Protein 5JLB (pdb70)

GO terms:
  GO:0010508 positive regulation of autophagy (P, IDA)
  GO:0005737 cytoplasm (C, IC)
  GO:0016279 protein-lysine N-methyltransferase activity (F, IDA)
  GO:0034340 response to type I interferon (P, IDA)
  GO:0010569 regulation of double-strand break repair via homologous recombination (P, IDA)
  GO:0043014 alpha-tubulin binding (F, IDA)
  GO:1905634 regulation of protein localization to chromatin (P, IDA)
  GO:0018023 peptidyl-lysine trimethylation (P, IDA)
  GO:0032465 regulation of cytokinesis (P, IDA)
  GO:1902850 microtubule cytoskeleton organization involved in mitosis (P, IDA)
  GO:0032727 positive regulation of interferon-alpha production (P, IDA)
  GO:0051607 defense response to virus (P, IDA)
  GO:0046975 histone H3K36 methyltransferase activity (F, IDA)
  GO:0016279 protein-lysine N-methyltransferase activity (F, EXP)
  GO:0140955 histone H3K36 trimethyltransferase activity (F, EXP)
  GO:0034728 nucleosome organization (P, IMP)
  GO:0010793 regulation of mRNA export from nucleus (P, IMP)
  GO:0006298 mismatch repair (P, IMP)
  GO:0006368 transcription elongation by RNA polymerase II (P, IMP)
  GO:0005515 protein binding (F, IPI)

Solvent-accessible surface area: 14091 Å² total; per-residue (Å²): 96,56,8,71,46,111,32,3,178,67,61,150,126,2,91,90,20,28,158,106,40,119,8,5,106,84,7,58,63,26,108,102,21,57,24,70,60,137,60,209,181,126,118,10,139,28,115,77,46,56,187,100,66,120,87,131,49,89,116,5,4,19,145,115,1,92,11,46,114,131,51,38,3,2,37,86,194,8,40,12,26,120,111,4,35,0,32,37,1,49,110,57,85,58,9,56,2,38,0,25,82,20,167,126,49,21,40,0,0,73,0,33,121,89,8,86,64,96,33,5,0,2,1,6,0,0,8,0,0,39,47,167,35,3,120,61,31,5,137,56,6,26,146,87,168,38,129,87,24,28,0,0,13,2,84,102,57,5,0,0,0,0,23,67,63,0,9,4,0,28,13,5,16,12,6,16,99,5,19,1,14,4,9,85,7,36,2,92,56,50,40,31,0,0,0,1,1,34,97,106,1,75,62,49,35,44,0,14,4,13,25,64,26,43,21,2,0,125,117,33,79,121,15,78,28,73,20,105,124,45,102,30,96,34,21,22,162,100,119,41,51,53,133,45,1,1,30,169,88,17,56,41,2,0,0,5,82,15,62,112,100,256

B-factor: mean 29.45, std 14.52, range [12.34, 89.92]

Nearest PDB structures (foldseek):
  5jlb-assembly1_A  TM=1.004E+00  e=4.282E-56  Homo sapiens
  5jjy-assembly1_A  TM=1.004E+00  e=1.729E-53  Homo sapiens
  6j9j-assembly1_A  TM=1.003E+00  e=3.132E-53  Homo sapiens
  5v22-assembly1_A  TM=1.003E+00  e=7.861E-51  Homo sapiens
  7lzf-assembly1_A  TM=9.754E-01  e=2.393E-47  Homo sapiens

Sequence (262 aa):
PSCVMDDFRDPQRWKECAKQGKMPCYFDLIEENVYLTERKKMQCECTPLSKDERAQGEIACGEDCLNRLLMIECSSRCPNGDYCSNRRFQRKQHADVEVILTEKKGWGLRAAKDLPSNTFVLEYCGEVLDHKEFKARVKEYARNKNIHYYFMALKNDEIIDATQKGNCSRFMNHSCEPNCETQKWTVNGQLRVGFFTTKLVPSGSELTFDYQFQRYGKEAQKCFCGSANCRGYLGGENRVSIRAAGGKAPSTGGVIKPHRYR

Radius of gyration: 19.1 Å; Cα contacts (8 Å, |Δi|>4): 578; chains: 2; bounding box: 43×39×52 Å

Structure (mmCIF, N/CA/C/O backbone):
data_5JLB
#
_entry.id   5JLB
#
_cell.length_a   60.593
_cell.length_b   76.844
_cell.length_c   77.264
_cell.angle_alpha   90.000
_cell.angle_beta   90.000
_cell.angle_gamma   90.000
#
_symmetry.space_group_name_H-M   'P 21 21 21'
#
loop_
_entity.id
_entity.type
_entity.pdbx_description
1 polymer 'Histone-lysine N-methyltransferase SETD2'
2 polymer 'Histone H3.3'
3 non-polymer S-ADENOSYL-L-HOMOCYSTEINE
4 non-polymer 'THIOCYANATE ION'
5 non-polymer GLYCEROL
6 non-polymer 'ZINC ION'
7 water water
#
loop_
_atom_site.group_PDB
_atom_site.id
_atom_site.type_symbol
_atom_site.label_atom_id
_atom_site.label_alt_id
_atom_site.label_comp_id
_atom_site.label_asym_id
_atom_site.label_entity_id
_atom_site.label_seq_id
_atom_site.pdbx_PDB_ins_code
_atom_site.Cartn_x
_atom_site.Cartn_y
_atom_site.Cartn_z
_atom_site.occupancy
_atom_site.B_iso_or_equiv
_atom_site.auth_seq_id
_atom_site.auth_comp_id
_atom_site.auth_asym_id
_atom_site.auth_atom_id
_atom_site.pdbx_PDB_model_num
ATOM 1 N N . PRO A 1 15 ? -9.284 -13.206 -6.593 1.00 41.60 1447 PRO A N 1
ATOM 2 C CA . PRO A 1 15 ? -8.782 -12.970 -5.238 1.00 34.08 1447 PRO A CA 1
ATOM 3 C C . PRO A 1 15 ? -9.750 -12.107 -4.442 1.00 33.11 1447 PRO A C 1
ATOM 4 O O . PRO A 1 15 ? -10.352 -11.176 -4.985 1.00 29.75 1447 PRO A O 1
ATOM 8 N N . SER A 1 16 ? -9.895 -12.427 -3.160 1.00 30.26 1448 SER A N 1
ATOM 9 C CA . SER A 1 16 ? -10.747 -11.655 -2.270 1.00 27.82 1448 SER A CA 1
ATOM 10 C C . SER A 1 16 ? -10.128 -11.647 -0.883 1.00 30.41 1448 SER A C 1
ATOM 11 O O . SER A 1 16 ? -9.302 -12.499 -0.543 1.00 34.81 1448 SER A O 1
ATOM 14 N N . CYS A 1 17 ? -10.541 -10.666 -0.085 1.00 25.46 1449 CYS A N 1
ATOM 15 C CA . CYS A 1 17 ? -10.058 -10.549 1.279 1.00 27.37 1449 CYS A CA 1
ATOM 16 C C . CYS A 1 17 ? -11.163 -9.967 2.146 1.00 25.51 1449 CYS A C 1
ATOM 17 O O . CYS A 1 17 ? -12.133 -9.394 1.650 1.00 25.90 1449 CYS A O 1
ATOM 20 N N . VAL A 1 18 ? -11.020 -10.155 3.455 1.00 25.83 1450 VAL A N 1
ATOM 21 C CA . VAL A 1 18 ? -11.989 -9.671 4.427 1.00 27.60 1450 VAL A CA 1
ATOM 22 C C . VAL A 1 18 ? -11.451 -8.396 5.062 1.00 29.99 1450 VAL A C 1
ATOM 23 O O . VAL A 1 18 ? -10.259 -8.083 4.987 1.00 26.82 1450 VAL A O 1
ATOM 27 N N . MET A 1 19 ? -12.345 -7.635 5.698 1.00 30.50 1451 MET A N 1
ATOM 28 C CA . MET A 1 19 ? -11.930 -6.325 6.188 1.00 31.55 1451 MET A CA 1
ATOM 29 C C . MET A 1 19 ? -10.915 -6.436 7.319 1.00 24.72 1451 MET A C 1
ATOM 30 O O . MET A 1 19 ? -10.069 -5.547 7.474 1.00 30.56 1451 MET A O 1
ATOM 35 N N . ASP A 1 20 ? -10.958 -7.524 8.090 1.00 26.99 1452 ASP A N 1
ATOM 36 C CA . ASP A 1 20 ? -9.950 -7.731 9.123 1.00 31.65 1452 ASP A CA 1
ATOM 37 C C . ASP A 1 20 ? -8.552 -7.911 8.540 1.00 28.89 1452 ASP A C 1
ATOM 38 O O . ASP A 1 20 ? -7.567 -7.726 9.263 1.00 30.26 1452 ASP A O 1
ATOM 43 N N . ASP A 1 21 ? -8.435 -8.251 7.247 1.00 29.08 1453 ASP A N 1
ATOM 44 C CA . ASP A 1 21 ? -7.107 -8.422 6.665 1.00 26.21 1453 ASP A CA 1
ATOM 45 C C . ASP A 1 21 ? -6.352 -7.101 6.567 1.00 25.30 1453 ASP A C 1
ATOM 46 O O . ASP A 1 21 ? -5.123 -7.108 6.436 1.00 32.38 1453 ASP A O 1
ATOM 51 N N . PHE A 1 22 ? -7.058 -5.978 6.618 1.00 25.63 1454 PHE A N 1
ATOM 52 C CA . PHE A 1 22 ? -6.446 -4.663 6.503 1.00 24.59 1454 PHE A CA 1
ATOM 53 C C . PHE A 1 22 ? -5.928 -4.125 7.832 1.00 24.88 1454 PHE A C 1
ATOM 54 O O . PHE A 1 22 ? -5.389 -3.015 7.868 1.00 28.81 1454 PHE A O 1
ATOM 62 N N . ARG A 1 23 ? -6.046 -4.889 8.916 1.00 25.85 1455 ARG A N 1
ATOM 63 C CA . ARG A 1 23 ? -5.640 -4.368 10.215 1.00 26.96 1455 ARG A CA 1
ATOM 64 C C . ARG A 1 23 ? -4.167 -4.598 10.517 1.00 33.46 1455 ARG A C 1
ATOM 65 O O . ARG A 1 23 ? -3.633 -3.961 11.433 1.00 36.46 1455 ARG A O 1
ATOM 73 N N . ASP A 1 24 ? -3.507 -5.495 9.782 1.00 32.10 1456 ASP A N 1
ATOM 74 C CA . ASP A 1 24 ? -2.102 -5.830 9.989 1.00 35.59 1456 ASP A CA 1
ATOM 75 C C . ASP A 1 24 ? -1.316 -5.272 8.811 1.00 38.68 1456 ASP A C 1
ATOM 76 O O . ASP A 1 24 ? -1.274 -5.902 7.744 1.00 35.95 1456 ASP A O 1
ATOM 81 N N . PRO A 1 25 ? -0.667 -4.111 8.953 1.00 35.49 1457 PRO A N 1
ATOM 82 C CA . PRO A 1 25 ? 0.031 -3.513 7.800 1.00 39.21 1457 PRO A CA 1
ATOM 83 C C . PRO A 1 25 ? 1.143 -4.372 7.215 1.00 36.31 1457 PRO A C 1
ATOM 84 O O . PRO A 1 25 ? 1.327 -4.376 5.991 1.00 36.35 1457 PRO A O 1
ATOM 88 N N . GLN A 1 26 ? 1.900 -5.094 8.044 1.00 39.75 1458 GLN A N 1
ATOM 89 C CA . GLN A 1 26 ? 3.002 -5.891 7.510 1.00 39.57 1458 GLN A CA 1
ATOM 90 C C . GLN A 1 26 ? 2.489 -7.062 6.680 1.00 41.60 1458 GLN A C 1
ATOM 91 O O . GLN A 1 26 ? 2.993 -7.324 5.581 1.00 37.84 1458 GLN A O 1
ATOM 97 N N . ARG A 1 27 ? 1.487 -7.784 7.192 1.00 37.89 1459 ARG A N 1
ATOM 98 C CA . ARG A 1 27 ? 0.927 -8.902 6.438 1.00 34.10 1459 ARG A CA 1
ATOM 99 C C . ARG A 1 27 ? 0.235 -8.417 5.171 1.00 33.10 1459 ARG A C 1
ATOM 100 O O . ARG A 1 27 ? 0.342 -9.050 4.116 1.00 33.29 1459 ARG A O 1
ATOM 108 N N . TRP A 1 28 ? -0.488 -7.298 5.266 1.00 28.65 1460 TRP A N 1
ATOM 109 C CA . TRP A 1 28 ? -1.157 -6.720 4.104 1.00 26.51 1460 TRP A CA 1
ATOM 110 C C . TRP A 1 28 ? -0.149 -6.350 3.027 1.00 27.98 1460 TRP A C 1
ATOM 111 O O . TRP A 1 28 ? -0.337 -6.674 1.849 1.00 29.08 1460 TRP A O 1
ATOM 122 N N . LYS A 1 29 ? 0.933 -5.671 3.412 1.00 29.77 1461 LYS A N 1
ATOM 123 C CA . LYS A 1 29 ? 1.939 -5.274 2.432 1.00 33.77 1461 LYS A CA 1
ATOM 124 C C . LYS A 1 29 ? 2.535 -6.489 1.728 1.00 37.30 1461 LYS A C 1
ATOM 125 O O . LYS A 1 29 ? 2.816 -6.443 0.524 1.00 35.86 1461 LYS A O 1
ATOM 131 N N . GLU A 1 30 ? 2.705 -7.596 2.453 1.00 40.76 1462 GLU A N 1
ATOM 132 C CA . GLU A 1 30 ? 3.207 -8.814 1.824 1.00 41.94 1462 GLU A CA 1
ATOM 133 C C . GLU A 1 30 ? 2.163 -9.444 0.907 1.00 39.06 1462 GLU A C 1
ATOM 134 O O . GLU A 1 30 ? 2.498 -9.913 -0.188 1.00 38.59 1462 GLU A O 1
ATOM 140 N N . CYS A 1 31 ? 0.896 -9.464 1.331 1.00 32.97 1463 CYS A N 1
ATOM 141 C CA . CYS A 1 31 ? -0.164 -9.960 0.456 1.00 28.98 1463 CYS A CA 1
ATOM 142 C C . CYS A 1 31 ? -0.278 -9.111 -0.802 1.00 28.34 1463 CYS A C 1
ATOM 143 O O . CYS A 1 31 ? -0.489 -9.640 -1.903 1.00 31.18 1463 CYS A O 1
ATOM 146 N N . ALA A 1 32 ? -0.129 -7.792 -0.659 1.00 28.20 1464 ALA A N 1
ATOM 147 C CA . ALA A 1 32 ? -0.202 -6.903 -1.813 1.00 31.89 1464 ALA A CA 1
ATOM 148 C C . ALA A 1 32 ? 0.891 -7.220 -2.826 1.00 33.12 1464 ALA A C 1
ATOM 149 O O . ALA A 1 32 ? 0.651 -7.174 -4.038 1.00 32.55 1464 ALA A O 1
ATOM 151 N N . LYS A 1 33 ? 2.096 -7.549 -2.351 1.00 35.79 1465 LYS A N 1
ATOM 152 C CA . LYS A 1 33 ? 3.181 -7.866 -3.276 1.00 44.38 1465 LYS A CA 1
ATOM 153 C C . LYS A 1 33 ? 2.879 -9.116 -4.090 1.00 44.00 1465 LYS A C 1
ATOM 154 O O . LYS A 1 33 ? 3.378 -9.261 -5.211 1.00 43.67 1465 LYS A O 1
ATOM 160 N N . GLN A 1 34 ? 2.068 -10.023 -3.550 1.00 38.35 1466 GLN A N 1
ATOM 161 C CA . GLN A 1 34 ? 1.662 -11.224 -4.266 1.00 41.76 1466 GLN A CA 1
ATOM 162 C C . GLN A 1 34 ? 0.357 -11.047 -5.033 1.00 38.60 1466 GLN A C 1
ATOM 163 O O . GLN A 1 34 ? -0.118 -12.007 -5.646 1.00 41.50 1466 GLN A O 1
ATOM 169 N N . GLY A 1 35 ? -0.234 -9.853 -5.010 1.00 33.94 1467 GLY A N 1
ATOM 170 C CA . GLY A 1 35 ? -1.463 -9.610 -5.739 1.00 30.00 1467 GLY A CA 1
ATOM 171 C C . GLY A 1 35 ? -2.709 -10.161 -5.090 1.00 32.06 1467 GLY A C 1
ATOM 172 O O . GLY A 1 35 ? -3.748 -10.250 -5.749 1.00 32.57 1467 GLY A O 1
ATOM 173 N N . LYS A 1 36 ? -2.641 -10.527 -3.810 1.00 29.01 1468 LYS A N 1
ATOM 174 C CA . LYS A 1 36 ? -3.778 -11.086 -3.093 1.00 29.79 1468 LYS A CA 1
ATOM 175 C C . LYS A 1 36 ? -4.557 -10.041 -2.312 1.00 26.29 1468 LYS A C 1
ATOM 176 O O . LYS A 1 36 ? -5.630 -10.354 -1.782 1.00 27.56 1468 LYS A O 1
ATOM 182 N N . MET A 1 37 ? -4.050 -8.819 -2.236 1.00 24.95 1469 MET A N 1
ATOM 183 C CA . MET A 1 37 ? -4.738 -7.702 -1.611 1.00 23.43 1469 MET A CA 1
ATOM 184 C C . MET A 1 37 ? -4.429 -6.452 -2.420 1.00 24.47 1469 MET A C 1
ATOM 185 O O . MET A 1 37 ? -3.429 -6.406 -3.142 1.00 25.23 1469 MET A O 1
ATOM 190 N N . PRO A 1 38 ? -5.263 -5.426 -2.315 1.00 21.88 1470 PRO A N 1
ATOM 191 C CA . PRO A 1 38 ? -4.965 -4.167 -3.009 1.00 20.17 1470 PRO A CA 1
ATOM 192 C C . PRO A 1 38 ? -3.774 -3.467 -2.369 1.00 21.18 1470 PRO A C 1
ATOM 193 O O . PRO A 1 38 ? -3.310 -3.814 -1.282 1.00 23.59 1470 PRO A O 1
ATOM 197 N N . CYS A 1 39 ? -3.261 -2.470 -3.084 1.00 24.43 1471 CYS A N 1
ATOM 198 C CA . CYS A 1 39 ? -2.118 -1.710 -2.598 1.00 25.40 1471 CYS A CA 1
ATOM 199 C C . CYS A 1 39 ? -2.408 -1.074 -1.241 1.00 25.58 1471 CYS A C 1
ATOM 200 O O . CYS A 1 39 ? -3.546 -0.721 -0.919 1.00 24.49 1471 CYS A O 1
ATOM 203 N N . TYR A 1 40 ? -1.352 -0.919 -0.452 1.00 27.24 1472 TYR A N 1
ATOM 204 C CA . TYR A 1 40 ? -1.478 -0.396 0.901 1.00 24.06 1472 TYR A CA 1
ATOM 205 C C . TYR A 1 40 ? -1.933 1.059 0.886 1.00 25.16 1472 TYR A C 1
ATOM 206 O O . TYR A 1 40 ? -1.569 1.837 0.000 1.00 27.17 1472 TYR A O 1
ATOM 215 N N . PHE A 1 41 ? -2.760 1.409 1.871 1.00 24.89 1473 PHE A N 1
ATOM 216 C CA . PHE A 1 41 ? -3.108 2.783 2.202 1.00 22.26 1473 PHE A CA 1
ATOM 217 C C . PHE A 1 41 ? -3.214 2.853 3.720 1.00 22.75 1473 PHE A C 1
ATOM 218 O O . PHE A 1 41 ? -3.214 1.825 4.401 1.00 23.94 1473 PHE A O 1
ATOM 226 N N . ASP A 1 42 ? -3.330 4.069 4.253 1.00 21.34 1474 ASP A N 1
ATOM 227 C CA . ASP A 1 42 ? -3.428 4.275 5.697 1.00 23.02 1474 ASP A CA 1
ATOM 228 C C . ASP A 1 42 ? -4.877 4.085 6.133 1.00 23.62 1474 ASP A C 1
ATOM 229 O O . ASP A 1 42 ? -5.746 4.895 5.791 1.00 23.40 1474 ASP A O 1
ATOM 234 N N . LEU A 1 43 ? -5.140 3.032 6.906 1.00 21.10 1475 LEU A N 1
ATOM 235 C CA . LEU A 1 43 ? -6.488 2.750 7.389 1.00 23.02 1475 LEU A CA 1
ATOM 236 C C . LEU A 1 43 ? -6.820 3.675 8.556 1.00 21.91 1475 LEU A C 1
ATOM 237 O O . LEU A 1 43 ? -6.093 3.700 9.555 1.00 23.97 1475 LEU A O 1
ATOM 242 N N . ILE A 1 44 ? -7.918 4.424 8.443 1.00 22.58 1476 ILE A N 1
ATOM 243 C CA . ILE A 1 44 ? -8.345 5.359 9.478 1.00 20.74 1476 ILE A CA 1
ATOM 244 C C . ILE A 1 44 ? -9.753 5.025 9.960 1.00 20.99 1476 ILE A C 1
ATOM 245 O O . ILE A 1 44 ? -10.558 4.434 9.231 1.00 27.02 1476 ILE A O 1
ATOM 250 N N . GLU A 1 45 ? -10.034 5.401 11.215 1.00 27.20 1477 GLU A N 1
ATOM 251 C CA . GLU A 1 45 ? -11.317 5.140 11.864 1.00 27.92 1477 GLU A CA 1
ATOM 252 C C . GLU A 1 45 ? -12.309 6.287 11.711 1.00 32.16 1477 GLU A C 1
ATOM 253 O O . GLU A 1 45 ? -13.507 6.089 11.950 1.00 29.97 1477 GLU A O 1
ATOM 259 N N . GLU A 1 46 ? -11.843 7.475 11.332 1.00 27.73 1478 GLU A N 1
ATOM 260 C CA . GLU A 1 46 ? -12.709 8.630 11.137 1.00 26.03 1478 GLU A CA 1
ATOM 261 C C . GLU A 1 46 ? -11.954 9.646 10.294 1.00 24.49 1478 GLU A C 1
ATOM 262 O O . GLU A 1 46 ? -10.733 9.563 10.143 1.00 23.94 1478 GLU A O 1
ATOM 268 N N . ASN A 1 47 ? -12.699 10.611 9.751 1.00 19.13 1479 ASN A N 1
ATOM 269 C CA . ASN A 1 47 ? -12.103 11.627 8.887 1.00 19.19 1479 ASN A CA 1
ATOM 270 C C . ASN A 1 47 ? -11.000 12.404 9.595 1.00 19.73 1479 ASN A C 1
ATOM 271 O O . ASN A 1 47 ? -11.091 12.701 10.791 1.00 23.37 1479 ASN A O 1
ATOM 276 N N . VAL A 1 48 ? -9.955 12.738 8.838 1.00 19.80 1480 VAL A N 1
ATOM 277 C CA . VAL A 1 48 ? -8.836 13.548 9.319 1.00 20.76 1480 VAL A CA 1
ATOM 278 C C . VAL A 1 48 ? -8.864 14.863 8.546 1.00 22.51 1480 VAL A C 1
ATOM 279 O O . VAL A 1 48 ? -8.743 14.866 7.316 1.00 22.72 1480 VAL A O 1
ATOM 283 N N . TYR A 1 49 ? -9.043 15.972 9.252 1.00 23.38 1481 TYR A N 1
ATOM 284 C CA . TYR A 1 49 ? -9.087 17.294 8.634 1.00 22.44 1481 TYR A CA 1
ATOM 285 C C . TYR A 1 49 ? -7.676 17.844 8.477 1.00 26.18 1481 TYR A C 1
ATOM 286 O O . TYR A 1 49 ? -6.955 18.011 9.467 1.00 30.48 1481 TYR A O 1
ATOM 295 N N . LEU A 1 50 ? -7.289 18.146 7.235 1.00 25.90 1482 LEU A N 1
ATOM 296 C CA . LEU A 1 50 ? -6.014 18.824 7.018 1.00 26.70 1482 LEU A CA 1
ATOM 297 C C . LEU A 1 50 ? -6.007 20.201 7.655 1.00 29.64 1482 LEU A C 1
ATOM 298 O O . LEU A 1 50 ? -4.976 20.641 8.180 1.00 35.78 1482 LEU A O 1
ATOM 303 N N . THR A 1 51 ? -7.143 20.894 7.633 1.00 30.88 1483 THR A N 1
ATOM 304 C CA . THR A 1 51 ? -7.302 22.148 8.363 1.00 29.52 1483 THR A CA 1
ATOM 305 C C . THR A 1 51 ? -8.570 22.048 9.196 1.00 29.00 1483 THR A C 1
ATOM 306 O O . THR A 1 51 ? -9.656 21.826 8.650 1.00 29.66 1483 THR A O 1
ATOM 310 N N . GLU A 1 52 ? -8.439 22.200 10.513 1.00 34.19 1484 GLU A N 1
ATOM 311 C CA . GLU A 1 52 ? -9.614 22.164 11.372 1.00 40.45 1484 GLU A CA 1
ATOM 312 C C . GLU A 1 52 ? -10.501 23.373 11.097 1.00 40.21 1484 GLU A C 1
ATOM 313 O O . GLU A 1 52 ? -10.021 24.473 10.810 1.00 36.60 1484 GLU A O 1
ATOM 319 N N . ARG A 1 53 ? -11.811 23.156 11.179 1.00 36.96 1485 ARG A N 1
ATOM 320 C CA . ARG A 1 53 ? -12.784 24.205 10.923 1.00 46.64 1485 ARG A CA 1
ATOM 321 C C . ARG A 1 53 ? -13.599 24.479 12.180 1.00 54.61 1485 ARG A C 1
ATOM 322 O O . ARG A 1 53 ? -13.703 23.638 13.077 1.00 55.81 1485 ARG A O 1
ATOM 330 N N . LYS A 1 54 ? -14.179 25.675 12.231 1.00 72.64 1486 LYS A N 1
ATOM 331 C CA . LYS A 1 54 ? -15.132 25.997 13.283 1.00 74.38 1486 LYS A CA 1
ATOM 332 C C . LYS A 1 54 ? -16.342 25.078 13.171 1.00 76.15 1486 LYS A C 1
ATOM 333 O O . LYS A 1 54 ? -16.803 24.762 12.070 1.00 76.55 1486 LYS A O 1
ATOM 339 N N . LYS A 1 55 ? -16.854 24.639 14.314 1.00 76.74 1487 LYS A N 1
ATOM 340 C CA . LYS A 1 55 ? -18.046 23.798 14.326 1.00 76.80 1487 LYS A CA 1
ATOM 341 C C . LYS A 1 55 ? -19.309 24.639 14.510 1.00 80.24 1487 LYS A C 1
ATOM 342 O O . LYS A 1 55 ? -20.258 24.523 13.732 1.00 81.08 1487 LYS A O 1
ATOM 348 N N . MET A 1 65 ? -28.348 17.507 21.951 1.00 53.91 1497 MET A N 1
ATOM 349 C CA . MET A 1 65 ? -29.173 17.010 20.867 1.00 57.71 1497 MET A CA 1
ATOM 350 C C . MET A 1 65 ? -29.747 15.616 21.135 1.00 51.20 1497 MET A C 1
ATOM 351 O O . MET A 1 65 ? -29.641 14.718 20.277 1.00 51.44 1497 MET A O 1
ATOM 356 N N . GLN A 1 66 ? -30.366 15.445 22.305 1.00 47.87 1498 GLN A N 1
ATOM 357 C CA . GLN A 1 66 ? -31.003 14.184 22.641 1.00 41.01 1498 GLN A CA 1
ATOM 358 C C . GLN A 1 66 ? -32.272 13.995 21.823 1.00 40.17 1498 GLN A C 1
ATOM 359 O O . GLN A 1 66 ? -33.028 14.940 21.578 1.00 38.86 1498 GLN A O 1
ATOM 365 N N . CYS A 1 67 ? -32.513 12.758 21.410 1.00 27.99 1499 CYS A N 1
ATOM 366 C CA . CYS A 1 67 ? -33.787 12.439 20.804 1.00 27.47 1499 CYS A CA 1
ATOM 367 C C . CYS A 1 67 ? -34.849 12.400 21.897 1.00 32.54 1499 CYS A C 1
ATOM 368 O O . CYS A 1 67 ? -34.589 12.684 23.074 1.00 31.53 1499 CYS A O 1
ATOM 371 N N . GLU A 1 68 ? -36.064 12.034 21.508 1.00 29.77 1500 GLU A N 1
ATOM 372 C CA . GLU A 1 68 ? -37.169 11.980 22.454 1.00 35.97 1500 GLU A CA 1
ATOM 373 C C . GLU A 1 68 ? -37.718 10.569 22.626 1.00 35.24 1500 GLU A C 1
ATOM 374 O O . GLU A 1 68 ? -38.859 10.403 23.065 1.00 37.00 1500 GLU A O 1
ATOM 380 N N . CYS A 1 69 ? -36.922 9.550 22.311 1.00 31.08 1501 CYS A N 1
ATOM 381 C CA . CYS A 1 69 ? -37.387 8.177 22.434 1.00 30.14 1501 CYS A CA 1
ATOM 382 C C . CYS A 1 69 ? -37.533 7.795 23.900 1.00 33.50 1501 CYS A C 1
ATOM 383 O O . CYS A 1 69 ? -36.696 8.140 24.738 1.00 32.80 1501 CYS A O 1
ATOM 386 N N . THR A 1 70 ? -38.602 7.082 24.205 1.00 33.39 1502 THR A N 1
ATOM 387 C CA . THR A 1 70 ? -38.789 6.580 25.558 1.00 36.04 1502 THR A CA 1
ATOM 388 C C . THR A 1 70 ? -37.852 5.400 25.793 1.00 38.66 1502 THR A C 1
ATOM 389 O O . THR A 1 70 ? -37.799 4.486 24.963 1.00 38.23 1502 THR A O 1
ATOM 393 N N . PRO A 1 71 ? -37.088 5.395 26.885 1.00 33.09 1503 PRO A N 1
ATOM 394 C CA . PRO A 1 71 ? -36.152 4.290 27.129 1.00 31.72 1503 PRO A CA 1
ATOM 395 C C . PRO A 1 71 ? -36.874 2.953 27.193 1.00 38.29 1503 PRO A C 1
ATOM 396 O O . PRO A 1 71 ? -37.917 2.820 27.841 1.00 35.98 1503 PRO A O 1
ATOM 400 N N . LEU A 1 72 ? -36.308 1.957 26.512 1.00 36.16 1504 LEU A N 1
ATOM 401 C CA . LEU A 1 72 ? -36.826 0.600 26.611 1.00 36.83 1504 LEU A CA 1
ATOM 402 C C . LEU A 1 72 ? -36.598 0.067 28.016 1.00 40.78 1504 LEU A C 1
ATOM 403 O O . LEU A 1 72 ? -35.554 0.309 28.628 1.00 36.84 1504 LEU A O 1
ATOM 408 N N . SER A 1 73 ? -37.581 -0.667 28.527 1.00 40.72 1505 SER A N 1
ATOM 409 C CA . SER A 1 73 ? -37.376 -1.402 29.761 1.00 45.32 1505 SER A CA 1
ATOM 410 C C . SER A 1 73 ? -36.475 -2.606 29.499 1.00 43.62 1505 SER A C 1
ATOM 411 O O . SER A 1 73 ? -36.176 -2.961 28.355 1.00 38.66 1505 SER A O 1
ATOM 414 N N . LYS A 1 74 ? -36.033 -3.243 30.584 1.00 39.51 1506 LYS A N 1
ATOM 415 C CA . LYS A 1 74 ? -35.228 -4.449 30.430 1.00 43.60 1506 LYS A CA 1
ATOM 416 C C . LYS A 1 74 ? -36.020 -5.569 29.769 1.00 45.11 1506 LYS A C 1
ATOM 417 O O . LYS A 1 74 ? -35.450 -6.371 29.019 1.00 42.34 1506 LYS A O 1
ATOM 423 N N . ASP A 1 75 ? -37.332 -5.634 30.015 1.00 43.66 1507 ASP A N 1
ATOM 424 C CA . ASP A 1 75 ? -38.141 -6.655 29.359 1.00 45.84 1507 ASP A CA 1
ATOM 425 C C . ASP A 1 75 ? -38.280 -6.382 27.867 1.00 40.98 1507 ASP A C 1
ATOM 426 O O . ASP A 1 75 ? -38.218 -7.311 27.053 1.00 39.03 1507 ASP A O 1
ATOM 431 N N . GLU A 1 76 ? -38.463 -5.116 27.485 1.00 39.42 1508 GLU A N 1
ATOM 432 C CA . GLU A 1 76 ? -38.521 -4.786 26.065 1.00 37.89 1508 GLU A CA 1
ATOM 433 C C . GLU A 1 76 ? -37.198 -5.095 25.377 1.00 39.19 1508 GLU A C 1
ATOM 434 O O . GLU A 1 76 ? -37.180 -5.596 24.247 1.00 36.92 1508 GLU A O 1
ATOM 440 N N . ARG A 1 77 ? -36.079 -4.803 26.045 1.00 37.28 1509 ARG A N 1
ATOM 441 C CA . ARG A 1 77 ? -34.775 -5.173 25.502 1.00 37.89 1509 ARG A CA 1
ATOM 442 C C . ARG A 1 77 ? -34.662 -6.685 25.349 1.00 36.85 1509 ARG A C 1
ATOM 443 O O . ARG A 1 77 ? -34.186 -7.183 24.321 1.00 39.96 1509 ARG A O 1
ATOM 451 N N . ALA A 1 78 ? -35.104 -7.435 26.363 1.00 33.40 1510 ALA A N 1
ATOM 452 C CA . ALA A 1 78 ? -35.040 -8.889 26.278 1.00 35.38 1510 ALA A CA 1
ATOM 453 C C . ALA A 1 78 ? -35.947 -9.433 25.181 1.00 42.16 1510 ALA A C 1
ATOM 454 O O . ALA A 1 78 ? -35.589 -10.410 24.513 1.00 39.94 1510 ALA A O 1
ATOM 456 N N . GLN A 1 79 ? -37.110 -8.811 24.970 1.00 40.88 1511 GLN A N 1
ATOM 457 C CA . GLN A 1 79 ? -38.051 -9.263 23.952 1.00 49.08 1511 GLN A CA 1
ATOM 458 C C . GLN A 1 79 ? -37.628 -8.901 22.536 1.00 53.22 1511 GLN A C 1
ATOM 459 O O . GLN A 1 79 ? -38.286 -9.336 21.583 1.00 56.97 1511 GLN A O 1
ATOM 465 N N . GLY A 1 80 ? -36.568 -8.119 22.369 1.00 45.52 1512 GLY A N 1
ATOM 466 C CA . GLY A 1 80 ? -36.065 -7.796 21.055 1.00 38.68 1512 GLY A CA 1
ATOM 467 C C . GLY A 1 80 ? -36.515 -6.475 20.477 1.00 40.50 1512 GLY A C 1
ATOM 468 O O . GLY A 1 80 ? -36.261 -6.226 19.295 1.00 37.22 1512 GLY A O 1
ATOM 469 N N . GLU A 1 81 ? -37.173 -5.626 21.262 1.00 40.62 1513 GLU A N 1
ATOM 470 C CA . GLU A 1 81 ? -37.547 -4.306 20.774 1.00 39.83 1513 GLU A CA 1
ATOM 471 C C . GLU A 1 81 ? -36.298 -3.510 20.420 1.00 31.99 1513 GLU A C 1
ATOM 472 O O . GLU A 1 81 ? -35.239 -3.668 21.035 1.00 32.88 1513 GLU A O 1
ATOM 478 N N . ILE A 1 82 ? -36.432 -2.645 19.424 1.00 31.93 1514 ILE A N 1
ATOM 479 C CA . ILE A 1 82 ? -35.318 -1.857 18.907 1.00 29.06 1514 ILE A CA 1
ATOM 480 C C . ILE A 1 82 ? -35.309 -0.498 19.592 1.00 28.31 1514 ILE A C 1
ATOM 481 O O . ILE A 1 82 ? -36.349 0.164 19.698 1.00 28.92 1514 ILE A O 1
ATOM 486 N N . ALA A 1 83 ? -34.137 -0.083 20.068 1.00 24.74 1515 ALA A N 1
ATOM 487 C CA . ALA A 1 83 ? -33.974 1.226 20.685 1.00 23.23 1515 ALA A CA 1
ATOM 488 C C . ALA A 1 83 ? -33.559 2.231 19.620 1.00 20.66 1515 ALA A C 1
ATOM 489 O O . ALA A 1 83 ? -32.586 2.008 18.898 1.00 22.58 1515 ALA A O 1
ATOM 491 N N . CYS A 1 84 ? -34.288 3.346 19.540 1.00 22.09 1516 CYS A N 1
ATOM 492 C CA . CYS A 1 84 ? -34.045 4.384 18.533 1.00 21.79 1516 CYS A CA 1
ATOM 493 C C . CYS A 1 84 ? -34.139 3.819 17.121 1.00 22.54 1516 CYS A C 1
ATOM 494 O O . CYS A 1 84 ? -33.233 3.975 16.300 1.00 21.79 1516 CYS A O 1
ATOM 497 N N . GLY A 1 85 ? -35.255 3.143 16.855 1.00 25.12 1517 GLY A N 1
ATOM 498 C CA . GLY A 1 85 ? -35.544 2.611 15.541 1.00 25.00 1517 GLY A CA 1
ATOM 499 C C . GLY A 1 85 ? -36.155 3.636 14.611 1.00 25.79 1517 GLY A C 1
ATOM 500 O O . GLY A 1 85 ? -35.780 4.811 14.641 1.00 26.14 1517 GLY A O 1
ATOM 501 N N . GLU A 1 86 ? -37.119 3.197 13.796 1.00 27.75 1518 GLU A N 1
ATOM 502 C CA . GLU A 1 86 ? -37.608 4.003 12.680 1.00 34.37 1518 GLU A CA 1
ATOM 503 C C . GLU A 1 86 ? -38.293 5.295 13.111 1.00 32.43 1518 GLU A C 1
ATOM 504 O O . GLU A 1 86 ? -38.414 6.215 12.294 1.00 36.94 1518 GLU A O 1
ATOM 510 N N . ASP A 1 87 ? -38.741 5.396 14.359 1.00 30.06 1519 ASP A N 1
ATOM 511 C CA . ASP A 1 87 ? -39.442 6.583 14.829 1.00 35.08 1519 ASP A CA 1
ATOM 512 C C . ASP A 1 87 ? -38.555 7.527 15.632 1.00 27.38 1519 ASP A C 1
ATOM 513 O O . ASP A 1 87 ? -39.057 8.498 16.208 1.00 31.46 1519 ASP A O 1
ATOM 518 N N . CYS A 1 88 ? -37.248 7.280 15.674 1.00 24.42 1520 CYS A N 1
ATOM 519 C CA . CYS A 1 88 ? -36.352 8.148 16.425 1.00 23.19 1520 CYS A CA 1
ATOM 520 C C . CYS A 1 88 ? -36.166 9.466 15.684 1.00 23.29 1520 CYS A C 1
ATOM 521 O O . CYS A 1 88 ? -35.841 9.475 14.496 1.00 23.63 1520 CYS A O 1
ATOM 524 N N . LEU A 1 89 ? -36.354 10.583 16.398 1.00 24.73 1521 LEU A N 1
ATOM 525 C CA . LEU A 1 89 ? -36.248 11.899 15.770 1.00 26.54 1521 LEU A CA 1
ATOM 526 C C . LEU A 1 89 ? -34.855 12.148 15.208 1.00 24.36 1521 LEU A C 1
ATOM 527 O O . LEU A 1 89 ? -34.712 12.752 14.137 1.00 25.46 1521 LEU A O 1
ATOM 532 N N . ASN A 1 90 ? -33.811 11.708 15.919 1.00 24.01 1522 ASN A N 1
ATOM 533 C CA . ASN A 1 90 ? -32.457 11.874 15.398 1.00 18.51 1522 ASN A CA 1
ATOM 534 C C . ASN A 1 90 ? -32.273 11.077 14.115 1.00 19.71 1522 ASN A C 1
ATOM 535 O O . ASN A 1 90 ? -31.817 11.612 13.099 1.00 19.66 1522 ASN A O 1
ATOM 540 N N . ARG A 1 91 ? -32.624 9.789 14.145 1.00 18.86 1523 ARG A N 1
ATOM 541 C CA . ARG A 1 91 ? -32.479 8.943 12.959 1.00 17.82 1523 ARG A CA 1
ATOM 542 C C . ARG A 1 91 ? -33.232 9.517 11.762 1.00 18.21 1523 ARG A C 1
ATOM 543 O O . ARG A 1 91 ? -32.716 9.521 10.636 1.00 20.12 1523 ARG A O 1
ATOM 551 N N . LEU A 1 92 ? -34.451 10.018 11.988 1.00 19.31 1524 LEU A N 1
ATOM 552 C CA . LEU A 1 92 ? -35.252 10.544 10.883 1.00 19.42 1524 LEU A CA 1
ATOM 553 C C . LEU A 1 92 ? -34.570 11.713 10.186 1.00 24.73 1524 LEU A C 1
ATOM 554 O O . LEU A 1 92 ? -34.740 11.899 8.972 1.00 24.32 1524 LEU A O 1
ATOM 559 N N . LEU A 1 93 ? -33.787 12.497 10.923 1.00 20.28 1525 LEU A N 1
ATOM 560 C CA . LEU A 1 93 ? -33.050 13.630 10.385 1.00 19.61 1525 LEU A CA 1
ATOM 561 C C . LEU A 1 93 ? -31.611 13.272 10.058 1.00 19.81 1525 LEU A C 1
ATOM 562 O O . LEU A 1 93 ? -30.794 14.162 9.813 1.00 20.16 1525 LEU A O 1
ATOM 567 N N . MET A 1 94 ? -31.294 11.980 10.017 1.00 16.95 1526 MET A N 1
ATOM 568 C CA . MET A 1 94 ? -29.942 11.518 9.730 1.00 17.98 1526 MET A CA 1
ATOM 569 C C . MET A 1 94 ? -28.917 12.144 10.671 1.00 16.78 1526 MET A C 1
ATOM 570 O O . MET A 1 94 ? -27.862 12.633 10.260 1.00 16.52 1526 MET A O 1
ATOM 575 N N . ILE A 1 95 ? -29.246 12.098 11.964 1.00 16.01 1527 ILE A N 1
ATOM 576 C CA . ILE A 1 95 ? -28.367 12.508 13.046 1.00 16.33 1527 ILE A CA 1
ATOM 577 C C . ILE A 1 95 ? -28.170 11.290 13.937 1.00 14.54 1527 ILE A C 1
ATOM 578 O O . ILE A 1 95 ? -29.152 10.650 14.321 1.00 17.36 1527 ILE A O 1
ATOM 583 N N . GLU A 1 96 ? -26.918 10.954 14.244 1.00 15.26 1528 GLU A N 1
ATOM 584 C CA . GLU A 1 96 ? -26.674 9.860 15.182 1.00 14.83 1528 GLU A CA 1
ATOM 585 C C . GLU A 1 96 ? -26.803 10.323 16.632 1.00 16.30 1528 GLU A C 1
ATOM 586 O O . GLU A 1 96 ? -26.540 11.486 16.969 1.00 17.92 1528 GLU A O 1
ATOM 592 N N . CYS A 1 97 ? -27.213 9.392 17.490 1.00 15.98 1529 CYS A N 1
ATOM 593 C CA . CYS A 1 97 ? -27.264 9.647 18.923 1.00 15.51 1529 CYS A CA 1
ATOM 594 C C . CYS A 1 97 ? -25.866 9.599 19.535 1.00 16.27 1529 CYS A C 1
ATOM 595 O O . CYS A 1 97 ? -24.930 9.009 18.993 1.00 17.29 1529 CYS A O 1
ATOM 598 N N . SER A 1 98 ? -25.732 10.260 20.683 1.00 17.97 1530 SER A N 1
ATOM 599 C CA . SER A 1 98 ? -24.491 10.253 21.445 1.00 19.92 1530 SER A CA 1
ATOM 600 C C . SER A 1 98 ? -24.594 9.256 22.593 1.00 18.33 1530 SER A C 1
ATOM 601 O O . SER A 1 98 ? -25.605 8.577 22.769 1.00 18.17 1530 SER A O 1
ATOM 604 N N . SER A 1 99 ? -23.541 9.211 23.416 1.00 18.17 1531 SER A N 1
ATOM 605 C CA . SER A 1 99 ? -23.557 8.360 24.599 1.00 17.39 1531 SER A CA 1
ATOM 606 C C . SER A 1 99 ? -24.640 8.765 25.582 1.00 19.61 1531 SER A C 1
ATOM 607 O O . SER A 1 99 ? -24.969 7.982 26.475 1.00 21.18 1531 SER A O 1
ATOM 610 N N . ARG A 1 100 ? -25.187 9.969 25.452 1.00 20.44 1532 ARG A N 1
ATOM 611 C CA . ARG A 1 100 ? -26.208 10.459 26.367 1.00 22.03 1532 ARG A CA 1
ATOM 612 C C . ARG A 1 100 ? -27.619 10.103 25.920 1.00 21.96 1532 ARG A C 1
ATOM 613 O O . ARG A 1 100 ? -28.588 10.571 26.535 1.00 24.63 1532 ARG A O 1
ATOM 621 N N . CYS A 1 101 ? -27.753 9.298 24.868 1.00 20.66 1533 CYS A N 1
ATOM 622 C CA . CYS A 1 101 ? -29.060 8.876 24.389 1.00 20.70 1533 CYS A CA 1
ATOM 623 C C . CYS A 1 101 ? -29.887 8.304 25.542 1.00 22.95 1533 CYS A C 1
ATOM 624 O O . CYS A 1 101 ? -29.351 7.576 26.386 1.00 23.05 1533 CYS A O 1
ATOM 627 N N . PRO A 1 102 ? -31.189 8.594 25.596 1.00 22.85 1534 PRO A N 1
ATOM 628 C CA . PRO A 1 102 ? -32.040 7.980 26.631 1.00 26.01 1534 PRO A CA 1
ATOM 629 C C . PRO A 1 102 ? -31.993 6.460 26.652 1.00 27.41 1534 PRO A C 1
ATOM 630 O O . PRO A 1 102 ? -32.266 5.865 27.700 1.00 29.57 1534 PRO A O 1
ATOM 634 N N . ASN A 1 103 ? -31.666 5.813 25.537 1.00 25.53 1535 ASN A N 1
ATOM 635 C CA . ASN A 1 103 ? -31.522 4.364 25.478 1.00 22.38 1535 ASN A CA 1
ATOM 636 C C . ASN A 1 103 ? -30.104 3.891 25.771 1.00 21.26 1535 ASN A C 1
ATOM 637 O O . ASN A 1 103 ? -29.858 2.680 25.764 1.00 23.69 1535 ASN A O 1
ATOM 642 N N . GLY A 1 104 ? -29.177 4.813 26.014 1.00 23.47 1536 GLY A N 1
ATOM 643 C CA . GLY A 1 104 ? -27.829 4.450 26.425 1.00 21.80 1536 GLY A CA 1
ATOM 644 C C . GLY A 1 104 ? -27.169 3.435 25.515 1.00 23.29 1536 GLY A C 1
ATOM 645 O O . GLY A 1 104 ? -27.164 3.575 24.289 1.00 21.33 1536 GLY A O 1
ATOM 646 N N . ASP A 1 105 ? -26.613 2.389 26.131 1.00 22.10 1537 ASP A N 1
ATOM 647 C CA . ASP A 1 105 ? -25.854 1.376 25.404 1.00 19.88 1537 ASP A CA 1
ATOM 648 C C . ASP A 1 105 ? -26.675 0.724 24.306 1.00 19.46 1537 ASP A C 1
ATOM 649 O O . ASP A 1 105 ? -26.118 0.254 23.308 1.00 23.29 1537 ASP A O 1
ATOM 654 N N . TYR A 1 106 ? -27.990 0.668 24.473 1.00 21.60 1538 TYR A N 1
ATOM 655 C CA . TYR A 1 106 ? -28.814 -0.099 23.556 1.00 24.13 1538 TYR A CA 1
ATOM 656 C C . TYR A 1 106 ? -29.164 0.656 22.283 1.00 20.68 1538 TYR A C 1
ATOM 657 O O . TYR A 1 106 ? -29.690 0.041 21.348 1.00 21.28 1538 TYR A O 1
ATOM 666 N N . CYS A 1 107 ? -28.859 1.949 22.217 1.00 19.98 1539 CYS A N 1
ATOM 667 C CA . CYS A 1 107 ? -29.222 2.746 21.048 1.00 16.68 1539 CYS A CA 1
ATOM 668 C C . CYS A 1 107 ? -28.686 2.131 19.759 1.00 19.13 1539 CYS A C 1
ATOM 669 O O . CYS A 1 107 ? -27.482 1.899 19.617 1.00 19.15 1539 CYS A O 1
ATOM 672 N N . SER A 1 108 ? -29.587 1.882 18.812 1.00 18.09 1540 SER A N 1
ATOM 673 C CA . SER A 1 108 ? -29.233 1.322 17.513 1.00 17.38 1540 SER A CA 1
ATOM 674 C C . SER A 1 108 ? -28.903 2.389 16.482 1.00 15.83 1540 SER A C 1
ATOM 675 O O . SER A 1 108 ? -28.653 2.061 15.315 1.00 18.10 1540 SER A O 1
ATOM 678 N N . ASN A 1 109 ? -28.873 3.652 16.892 1.00 16.58 1541 ASN A N 1
ATOM 679 C CA . ASN A 1 109 ? -28.643 4.783 16.003 1.00 15.69 1541 ASN A CA 1
ATOM 680 C C . ASN A 1 109 ? -27.262 5.398 16.240 1.00 15.18 1541 ASN A C 1
ATOM 681 O O . ASN A 1 109 ? -27.095 6.621 16.231 1.00 15.98 1541 ASN A O 1
ATOM 686 N N . ARG A 1 110 ? -26.254 4.545 16.451 1.00 16.00 1542 ARG A N 1
ATOM 687 C CA . ARG A 1 110 ? -24.859 4.956 16.605 1.00 14.08 1542 ARG A CA 1
ATOM 688 C C . ARG A 1 110 ? -23.962 4.126 15.694 1.00 14.49 1542 ARG A C 1
ATOM 689 O O . ARG A 1 110 ? -22.817 3.814 16.031 1.00 15.81 1542 ARG A O 1
ATOM 697 N N . ARG A 1 111 ? -24.480 3.787 1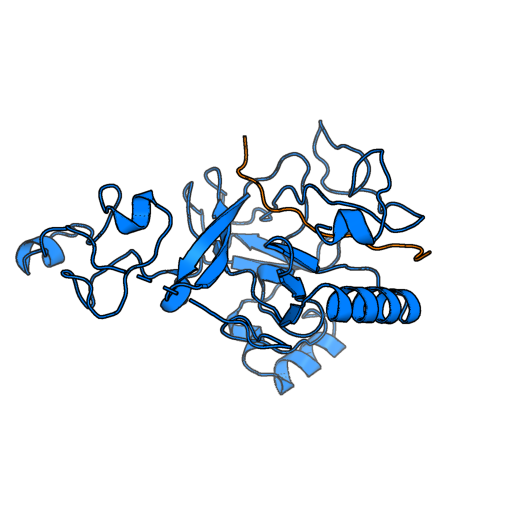4.505 1.00 14.20 1543 ARG A N 1
ATOM 698 C CA . ARG A 1 111 ? -23.810 2.847 13.603 1.00 15.01 1543 ARG A CA 1
ATOM 699 C C . ARG A 1 111 ? -22.462 3.365 13.114 1.00 13.89 1543 ARG A C 1
ATOM 700 O O . ARG A 1 111 ? -21.485 2.603 13.057 1.00 15.35 1543 ARG A O 1
ATOM 708 N N . PHE A 1 112 ? -22.386 4.643 12.726 1.00 14.46 1544 PHE A N 1
ATOM 709 C CA . PHE A 1 112 ? -21.105 5.185 12.277 1.00 14.93 1544 PHE A CA 1
ATOM 710 C C . PHE A 1 112 ? -20.093 5.157 13.412 1.00 15.81 1544 PHE A C 1
ATOM 711 O O . PHE A 1 112 ? -18.927 4.781 13.217 1.00 17.68 1544 PHE A O 1
ATOM 719 N N . GLN A 1 113 ? -20.520 5.571 14.608 1.00 15.73 1545 GLN A N 1
ATOM 720 C CA . GLN A 1 113 ? -19.594 5.674 15.726 1.00 14.57 1545 GLN A CA 1
ATOM 721 C C . GLN A 1 113 ? -19.138 4.305 16.204 1.00 15.27 1545 GLN A C 1
ATOM 722 O O . GLN A 1 113 ? -17.975 4.133 16.599 1.00 16.55 1545 GLN A O 1
ATOM 728 N N . ARG A 1 114 ? -20.035 3.327 16.190 1.00 14.09 1546 ARG A N 1
ATOM 729 C CA . ARG A 1 114 ? -19.719 1.984 16.666 1.00 15.19 1546 ARG A CA 1
ATOM 730 C C . ARG A 1 114 ? -19.176 1.072 15.572 1.00 14.98 1546 ARG A C 1
ATOM 731 O O . ARG A 1 114 ? -18.952 -0.120 15.832 1.00 17.17 1546 ARG A O 1
ATOM 739 N N . LYS A 1 115 ? -18.965 1.602 14.364 1.00 14.93 1547 LYS A N 1
ATOM 740 C CA . LYS A 1 115 ? -18.416 0.835 13.242 1.00 15.72 1547 LYS A CA 1
ATOM 741 C C . LYS A 1 115 ? -19.236 -0.426 12.970 1.00 17.00 1547 LYS A C 1
ATOM 742 O O . LYS A 1 115 ? -18.699 -1.518 12.768 1.00 18.24 1547 LYS A O 1
ATOM 748 N N . GLN A 1 116 ? -20.561 -0.260 12.957 1.00 16.27 1548 GLN A N 1
ATOM 749 C CA . GLN A 1 116 ? -21.485 -1.379 12.753 1.00 16.58 1548 GLN A CA 1
ATOM 750 C C . GLN A 1 116 ? -21.689 -1.641 11.261 1.00 17.13 1548 GLN A C 1
ATOM 751 O O . GLN A 1 116 ? -22.777 -1.496 10.708 1.00 19.08 1548 GLN A O 1
ATOM 757 N N . HIS A 1 117 ? -20.594 -2.029 10.622 1.00 17.93 1549 HIS A N 1
ATOM 758 C CA . HIS A 1 117 ? -20.540 -2.201 9.177 1.00 17.31 1549 HIS A CA 1
ATOM 759 C C . HIS A 1 117 ? -21.250 -3.472 8.730 1.00 18.88 1549 HIS A C 1
ATOM 760 O O . HIS A 1 117 ? -21.386 -4.450 9.478 1.00 20.12 1549 HIS A O 1
ATOM 767 N N . ALA A 1 118 ? -21.656 -3.464 7.459 1.00 16.26 1550 ALA A N 1
ATOM 768 C CA . ALA A 1 118 ? -22.171 -4.671 6.831 1.00 17.38 1550 ALA A CA 1
ATOM 769 C C . ALA A 1 118 ? -21.048 -5.679 6.611 1.00 19.63 1550 ALA A C 1
ATOM 770 O O . ALA A 1 118 ? -19.856 -5.348 6.633 1.00 19.23 1550 ALA A O 1
ATOM 772 N N . ASP A 1 119 ? -21.443 -6.934 6.384 1.00 18.89 1551 ASP A N 1
ATOM 773 C CA . ASP A 1 119 ? -20.483 -8.002 6.122 1.00 19.26 1551 ASP A CA 1
ATOM 774 C C . ASP A 1 119 ? -20.130 -7.951 4.639 1.00 20.44 1551 ASP A C 1
ATOM 775 O O . ASP A 1 119 ? -20.908 -8.383 3.786 1.00 23.48 1551 ASP A O 1
ATOM 780 N N . VAL A 1 120 ? -18.960 -7.389 4.334 1.00 19.42 1552 VAL A N 1
ATOM 781 C CA . VAL A 1 120 ? -18.516 -7.169 2.963 1.00 18.45 1552 VAL A CA 1
ATOM 782 C C . VAL A 1 120 ? -17.078 -7.640 2.816 1.00 23.90 1552 VAL A C 1
ATOM 783 O O . VAL A 1 120 ? -16.300 -7.655 3.777 1.00 26.98 1552 VAL A O 1
ATOM 787 N N . GLU A 1 121 ? -16.735 -8.045 1.598 1.00 21.04 1553 GLU A N 1
ATOM 788 C CA . GLU A 1 121 ? -15.390 -8.463 1.240 1.00 19.84 1553 GLU A CA 1
ATOM 789 C C . GLU A 1 121 ? -14.866 -7.558 0.137 1.00 18.43 1553 GLU A C 1
ATOM 790 O O . GLU A 1 121 ? -15.641 -6.952 -0.609 1.00 19.04 1553 GLU A O 1
ATOM 796 N N . VAL A 1 122 ? -13.542 -7.475 0.035 1.00 17.22 1554 VAL A N 1
ATOM 797 C CA . VAL A 1 122 ? -12.872 -6.716 -1.019 1.00 17.80 1554 VAL A CA 1
ATOM 798 C C . VAL A 1 122 ? -12.421 -7.706 -2.085 1.00 19.60 1554 VAL A C 1
ATOM 799 O O . VAL A 1 122 ? -11.770 -8.709 -1.770 1.00 20.63 1554 VAL A O 1
ATOM 803 N N . ILE A 1 123 ? -12.798 -7.454 -3.342 1.00 16.89 1555 ILE A N 1
ATOM 804 C CA . ILE A 1 123 ? -12.590 -8.408 -4.425 1.00 18.08 1555 ILE A CA 1
ATOM 805 C C . ILE A 1 123 ? -11.908 -7.726 -5.602 1.00 16.55 1555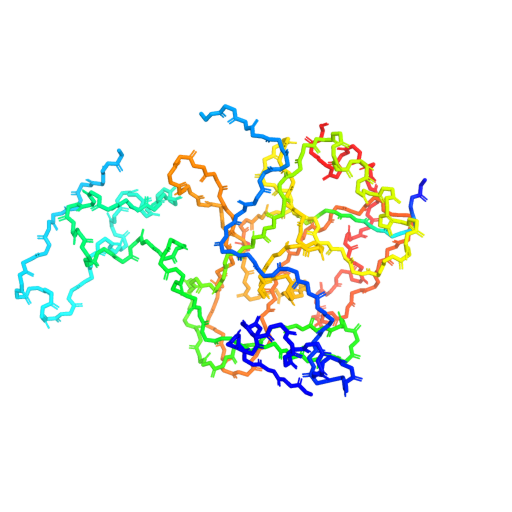 ILE A C 1
ATOM 806 O O . ILE A 1 123 ? -12.060 -6.524 -5.828 1.00 17.66 1555 ILE A O 1
ATOM 811 N N . LEU A 1 124 ? -11.177 -8.508 -6.385 1.00 18.22 1556 LEU A N 1
ATOM 812 C CA . LEU A 1 124 ? -10.565 -7.988 -7.602 1.00 17.13 1556 LEU A CA 1
ATOM 813 C C . LEU A 1 124 ? -11.542 -8.174 -8.755 1.00 18.80 1556 LEU A C 1
ATOM 814 O O . LEU A 1 124 ? -11.957 -9.302 -9.035 1.00 24.55 1556 LEU A O 1
ATOM 819 N N . THR A 1 125 ? -11.907 -7.077 -9.422 1.00 16.77 1557 THR A N 1
ATOM 820 C CA . THR A 1 125 ? -12.806 -7.124 -10.566 1.00 18.08 1557 THR A CA 1
ATOM 821 C C . THR A 1 125 ? -12.017 -7.290 -11.865 1.00 18.46 1557 THR A C 1
ATOM 822 O O . THR A 1 125 ? -10.792 -7.162 -11.911 1.00 19.03 1557 THR A O 1
ATOM 826 N N . GLU A 1 126 ? -12.747 -7.562 -12.945 1.00 17.42 1558 GLU A N 1
ATOM 827 C CA . GLU A 1 126 ? -12.095 -7.827 -14.223 1.00 19.42 1558 GLU A CA 1
ATOM 828 C C . GLU A 1 126 ? -11.388 -6.596 -14.784 1.00 19.12 1558 GLU A C 1
ATOM 829 O O . GLU A 1 126 ? -10.295 -6.715 -15.352 1.00 20.33 1558 GLU A O 1
ATOM 835 N N . LYS A 1 127 ? -12.008 -5.409 -14.694 1.00 17.61 1559 LYS A N 1
ATOM 836 C CA . LYS A 1 127 ? -11.366 -4.242 -15.297 1.00 17.10 1559 LYS A CA 1
ATOM 837 C C . LYS A 1 127 ? -11.629 -2.930 -14.560 1.00 18.87 1559 LYS A C 1
ATOM 838 O O . LYS A 1 127 ? -11.355 -1.865 -15.123 1.00 20.46 1559 LYS A O 1
ATOM 844 N N . LYS A 1 128 ? -12.125 -2.960 -13.326 1.00 16.39 1560 LYS A N 1
ATOM 845 C CA . LYS A 1 128 ? -12.336 -1.729 -12.575 1.00 16.49 1560 LYS A CA 1
ATOM 846 C C . LYS A 1 128 ? -11.356 -1.571 -11.426 1.00 16.32 1560 LYS A C 1
ATOM 847 O O . LYS A 1 128 ? -11.397 -0.546 -10.735 1.00 17.92 1560 LYS A O 1
ATOM 853 N N . GLY A 1 129 ? -10.454 -2.529 -11.232 1.00 17.01 1561 GLY A N 1
ATOM 854 C CA . GLY A 1 129 ? -9.617 -2.555 -10.048 1.00 19.18 1561 GLY A CA 1
ATOM 855 C C . GLY A 1 129 ? -10.276 -3.398 -8.982 1.00 18.41 1561 GLY A C 1
ATOM 856 O O . GLY A 1 129 ? -10.998 -4.350 -9.290 1.00 19.11 1561 GLY A O 1
ATOM 857 N N . TRP A 1 130 ? -10.049 -3.065 -7.726 1.00 15.66 1562 TRP A N 1
ATOM 858 C CA . TRP A 1 130 ? -10.706 -3.789 -6.654 1.00 15.36 1562 TRP A CA 1
ATOM 859 C C . TRP A 1 130 ? -12.099 -3.207 -6.421 1.00 19.34 1562 TRP A C 1
ATOM 860 O O . TRP A 1 130 ? -12.426 -2.106 -6.873 1.00 20.15 1562 TRP A O 1
ATOM 871 N N . GLY A 1 131 ? -12.939 -3.983 -5.744 1.00 16.03 1563 GLY A N 1
ATOM 872 C CA . GLY A 1 131 ? -14.305 -3.597 -5.470 1.00 15.08 1563 GLY A CA 1
ATOM 873 C C . GLY A 1 131 ? -14.781 -4.222 -4.177 1.00 15.73 1563 GLY A C 1
ATOM 874 O O . GLY A 1 131 ? -14.021 -4.891 -3.478 1.00 17.77 1563 GLY A O 1
ATOM 875 N N . LEU A 1 132 ? -16.052 -3.986 -3.852 1.00 14.63 1564 LEU A N 1
ATOM 876 C CA . LEU A 1 132 ? -16.666 -4.515 -2.638 1.00 15.81 1564 LEU A CA 1
ATOM 877 C C . LEU A 1 132 ? -17.792 -5.462 -3.010 1.00 18.80 1564 LEU A C 1
ATOM 878 O O . LEU A 1 132 ? -18.549 -5.196 -3.949 1.00 18.99 1564 LEU A O 1
ATOM 883 N N . ARG A 1 133 ? -17.932 -6.557 -2.261 1.00 17.75 1565 ARG A N 1
ATOM 884 C CA . ARG A 1 133 ? -19.058 -7.447 -2.486 1.00 21.74 1565 ARG A CA 1
ATOM 885 C C . ARG A 1 133 ? -19.702 -7.831 -1.166 1.00 21.02 1565 ARG A C 1
ATOM 886 O O . ARG A 1 133 ? -19.048 -7.878 -0.120 1.00 22.43 1565 ARG A O 1
ATOM 894 N N . ALA A 1 134 ? -20.998 -8.103 -1.233 1.00 19.85 1566 ALA A N 1
ATOM 895 C CA . ALA A 1 134 ? -21.722 -8.540 -0.048 1.00 19.39 1566 ALA A CA 1
ATOM 896 C C . ALA A 1 134 ? -21.320 -9.966 0.298 1.00 22.86 1566 ALA A C 1
ATOM 897 O O . ALA A 1 134 ? -21.280 -10.841 -0.571 1.00 26.52 1566 ALA A O 1
ATOM 899 N N . ALA A 1 135 ? -21.023 -10.204 1.574 1.00 23.73 1567 ALA A N 1
ATOM 900 C CA . ALA A 1 135 ? -20.741 -11.556 2.040 1.00 25.04 1567 ALA A CA 1
ATOM 901 C C . ALA A 1 135 ? -21.964 -12.246 2.623 1.00 28.99 1567 ALA A C 1
ATOM 902 O O . ALA A 1 135 ? -21.936 -13.466 2.818 1.00 37.40 1567 ALA A O 1
ATOM 904 N N . LYS A 1 136 ? -23.010 -11.488 2.933 1.00 31.05 1568 LYS A N 1
ATOM 905 C CA . LYS A 1 136 ? -24.314 -12.016 3.296 1.00 37.33 1568 LYS A CA 1
ATOM 906 C C . LYS A 1 136 ? -25.349 -11.237 2.506 1.00 33.89 1568 LYS A C 1
ATOM 907 O O . LYS A 1 136 ? -25.058 -10.167 1.967 1.00 26.53 1568 LYS A O 1
ATOM 913 N N . ASP A 1 137 ? -26.568 -11.770 2.453 1.00 29.06 1569 ASP A N 1
ATOM 914 C CA . ASP A 1 137 ? -27.692 -10.966 1.993 1.00 29.03 1569 ASP A CA 1
ATOM 915 C C . ASP A 1 137 ? -27.765 -9.705 2.844 1.00 25.64 1569 ASP A C 1
ATOM 916 O O . ASP A 1 137 ? -27.724 -9.773 4.077 1.00 28.22 1569 ASP A O 1
ATOM 921 N N . LEU A 1 138 ? -27.830 -8.550 2.186 1.00 25.25 1570 LEU A N 1
ATOM 922 C CA . LEU A 1 138 ? -27.958 -7.283 2.890 1.00 24.05 1570 LEU A CA 1
ATOM 923 C C . LEU A 1 138 ? -29.348 -6.727 2.643 1.00 23.15 1570 LEU A C 1
ATOM 924 O O . LEU A 1 138 ? -29.701 -6.453 1.487 1.00 26.52 1570 LEU A O 1
ATOM 929 N N . PRO A 1 139 ? -30.169 -6.557 3.677 1.00 24.39 1571 PRO A N 1
ATOM 930 C CA . PRO A 1 139 ? -31.490 -5.952 3.483 1.00 26.87 1571 PRO A CA 1
ATOM 931 C C . PRO A 1 139 ? -31.380 -4.550 2.903 1.00 26.78 1571 PRO A C 1
ATOM 932 O O . PRO A 1 139 ? -30.338 -3.893 2.972 1.00 23.44 1571 PRO A O 1
ATOM 936 N N . SER A 1 140 ? -32.490 -4.084 2.341 1.00 27.93 1572 SER A N 1
ATOM 937 C CA . SER A 1 140 ? -32.555 -2.708 1.877 1.00 25.69 1572 SER A CA 1
ATOM 938 C C . SER A 1 140 ? -32.321 -1.743 3.036 1.00 26.75 1572 SER A C 1
ATOM 939 O O . SER A 1 140 ? -32.679 -2.016 4.187 1.00 28.21 1572 SER A O 1
ATOM 942 N N . ASN A 1 141 ? -31.697 -0.609 2.716 1.00 23.68 1573 ASN A N 1
ATOM 943 C CA . ASN A 1 141 ? -31.380 0.452 3.681 1.00 26.39 1573 ASN A CA 1
ATOM 944 C C . ASN A 1 141 ? -30.471 -0.025 4.815 1.00 24.05 1573 ASN A C 1
ATOM 945 O O . ASN A 1 141 ? -30.601 0.408 5.960 1.00 27.35 1573 ASN A O 1
ATOM 950 N N . THR A 1 142 ? -29.517 -0.892 4.487 1.00 21.17 1574 THR A N 1
ATOM 951 C CA . THR A 1 142 ? -28.495 -1.327 5.434 1.00 18.78 1574 THR A CA 1
ATOM 952 C C . THR A 1 142 ? -27.259 -0.443 5.301 1.00 17.57 1574 THR A C 1
ATOM 953 O O . THR A 1 142 ? -26.773 -0.200 4.192 1.00 17.25 1574 THR A O 1
ATOM 957 N N . PHE A 1 143 ? -26.760 0.048 6.436 1.00 18.90 1575 PHE A N 1
ATOM 958 C CA . PHE A 1 143 ? -25.491 0.765 6.455 1.00 14.63 1575 PHE A CA 1
ATOM 959 C C . PHE A 1 143 ? -24.362 -0.177 6.052 1.00 14.17 1575 PHE A C 1
ATOM 960 O O . PHE A 1 143 ? -24.218 -1.274 6.611 1.00 17.25 1575 PHE A O 1
ATOM 968 N N . VAL A 1 144 ? -23.578 0.237 5.061 1.00 15.74 1576 VAL A N 1
ATOM 969 C CA . VAL A 1 144 ? -22.454 -0.566 4.597 1.00 15.45 1576 VAL A CA 1
ATOM 970 C C . VAL A 1 144 ? -21.176 -0.162 5.330 1.00 15.88 1576 VAL A C 1
ATOM 971 O O . VAL A 1 144 ? -20.661 -0.921 6.163 1.00 16.64 1576 VAL A O 1
ATOM 975 N N . LEU A 1 145 ? -20.660 1.030 5.025 1.00 15.56 1577 LEU A N 1
ATOM 976 C CA . LEU A 1 145 ? -19.424 1.557 5.591 1.00 16.96 1577 LEU A CA 1
ATOM 977 C C . LEU A 1 145 ? -19.493 3.072 5.471 1.00 14.43 1577 LEU A C 1
ATOM 978 O O . LEU A 1 145 ? -20.193 3.596 4.603 1.00 15.66 1577 LEU A O 1
ATOM 983 N N . GLU A 1 146 ? -18.719 3.769 6.304 1.00 13.89 1578 GLU A N 1
ATOM 984 C CA . GLU A 1 146 ? -18.521 5.209 6.132 1.00 14.16 1578 GLU A CA 1
ATOM 985 C C . GLU A 1 146 ? -17.410 5.467 5.121 1.00 15.07 1578 GLU A C 1
ATOM 986 O O . GLU A 1 146 ? -16.387 4.771 5.113 1.00 15.43 1578 GLU A O 1
ATOM 992 N N . TYR A 1 147 ? -17.613 6.476 4.261 1.00 14.13 1579 TYR A N 1
ATOM 993 C CA . TYR A 1 147 ? -16.567 6.911 3.328 1.00 12.98 1579 TYR A CA 1
ATOM 994 C C . TYR A 1 147 ? -15.657 7.878 4.073 1.00 14.16 1579 TYR A C 1
ATOM 995 O O . TYR A 1 147 ? -15.894 9.086 4.102 1.00 16.01 1579 TYR A O 1
ATOM 1004 N N . CYS A 1 148 ? -14.590 7.331 4.662 1.00 15.89 1580 CYS A N 1
ATOM 1005 C CA . CYS A 1 148 ? -13.632 8.098 5.451 1.00 17.45 1580 CYS A CA 1
ATOM 1006 C C . CYS A 1 148 ? -12.478 8.560 4.579 1.00 17.60 1580 CYS A C 1
ATOM 1007 O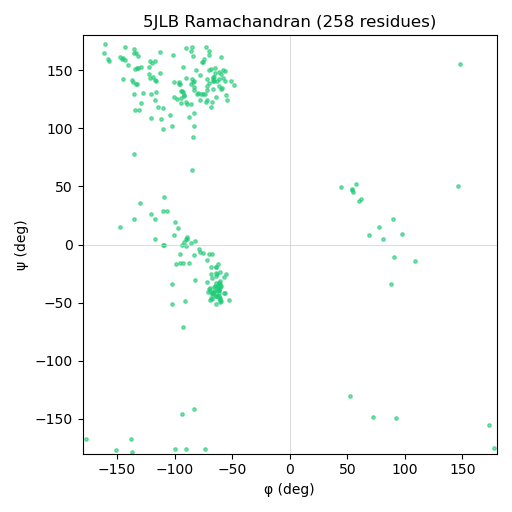 O . CYS A 1 148 ? -12.129 7.926 3.585 1.00 17.01 1580 CYS A O 1
ATOM 1010 N N . GLY A 1 149 ? -11.864 9.667 4.968 1.00 16.06 1581 GLY A N 1
ATOM 1011 C CA . GLY A 1 149 ? -10.659 10.086 4.278 1.00 16.10 1581 GLY A CA 1
ATOM 1012 C C . GLY A 1 149 ? -10.086 11.329 4.919 1.00 17.58 1581 GLY A C 1
ATOM 1013 O O . GLY A 1 149 ? -10.482 11.727 6.020 1.00 19.09 1581 GLY A O 1
ATOM 1014 N N . GLU A 1 150 ? -9.145 11.942 4.209 1.00 17.86 1582 GLU A N 1
ATOM 1015 C CA . GLU A 1 150 ? -8.660 13.266 4.582 1.00 17.36 1582 GLU A CA 1
ATOM 1016 C C . GLU A 1 150 ? -9.601 14.320 4.019 1.00 19.57 1582 GLU A C 1
ATOM 1017 O O . GLU A 1 150 ? -9.960 14.271 2.842 1.00 22.53 1582 GLU A O 1
ATOM 1023 N N . VAL A 1 151 ? -9.990 15.285 4.840 1.00 19.31 1583 VAL A N 1
ATOM 1024 C CA . VAL A 1 151 ? -10.910 16.330 4.413 1.00 18.27 1583 VAL A CA 1
ATOM 1025 C C . VAL A 1 151 ? -10.107 17.569 4.029 1.00 18.70 1583 VAL A C 1
ATOM 1026 O O . VAL A 1 151 ? -9.312 18.084 4.830 1.00 21.87 1583 VAL A O 1
ATOM 1030 N N . LEU A 1 152 ? -10.328 18.040 2.801 1.00 19.62 1584 LEU A N 1
ATOM 1031 C CA . LEU A 1 152 ? -9.566 19.104 2.167 1.00 19.42 1584 LEU A CA 1
ATOM 1032 C C . LEU A 1 152 ? -10.441 20.338 1.989 1.00 22.16 1584 LEU A C 1
ATOM 1033 O O . LEU A 1 152 ? -11.652 20.231 1.782 1.00 19.93 1584 LEU A O 1
ATOM 1038 N N . ASP A 1 153 ? -9.824 21.523 2.071 1.00 20.32 1585 ASP A N 1
ATOM 1039 C CA . ASP A 1 153 ? -10.479 22.730 1.591 1.00 20.35 1585 ASP A CA 1
ATOM 1040 C C . ASP A 1 153 ? -10.126 22.943 0.118 1.00 20.75 1585 ASP A C 1
ATOM 1041 O O . ASP A 1 153 ? -9.466 22.106 -0.503 1.00 22.53 1585 ASP A O 1
ATOM 1046 N N . HIS A 1 154 ? -10.582 24.057 -0.472 0.89 20.49 1586 HIS A N 1
ATOM 1047 C CA . HIS A 1 154 ? -10.399 24.218 -1.915 0.89 19.83 1586 HIS A CA 1
ATOM 1048 C C . HIS A 1 154 ? -8.926 24.331 -2.283 0.89 23.31 1586 HIS A C 1
ATOM 1049 O O . HIS A 1 154 ? -8.485 23.766 -3.291 0.89 21.18 1586 HIS A O 1
ATOM 1056 N N . LYS A 1 155 ? -8.155 25.065 -1.482 1.00 26.77 1587 LYS A N 1
ATOM 1057 C CA . LYS A 1 155 ? -6.720 25.181 -1.714 1.00 25.77 1587 LYS A CA 1
ATOM 1058 C C . LYS A 1 155 ? -6.048 23.812 -1.661 1.00 24.61 1587 LYS A C 1
ATOM 1059 O O . LYS A 1 155 ? -5.277 23.446 -2.557 1.00 23.82 1587 LYS A O 1
ATOM 1065 N N . GLU A 1 156 ? -6.348 23.031 -0.620 1.00 22.47 1588 GLU A N 1
ATOM 1066 C CA . GLU A 1 156 ? -5.750 21.708 -0.479 1.00 21.22 1588 GLU A CA 1
ATOM 1067 C C . GLU A 1 156 ? -6.207 20.779 -1.594 1.00 20.79 1588 GLU A C 1
ATOM 1068 O O . GLU A 1 156 ? -5.426 19.960 -2.089 1.00 20.56 1588 GLU A O 1
ATOM 1074 N N . PHE A 1 157 ? -7.464 20.908 -2.013 1.00 19.86 1589 PHE A N 1
ATOM 1075 C CA . PHE A 1 157 ? -7.971 20.092 -3.113 1.00 18.60 1589 PHE A CA 1
ATOM 1076 C C . PHE A 1 157 ? -7.176 20.338 -4.389 1.00 19.27 1589 PHE A C 1
ATOM 1077 O O . PHE A 1 157 ? -6.718 19.393 -5.042 1.00 19.23 1589 PHE A O 1
ATOM 1085 N N . LYS A 1 158 ? -6.980 21.607 -4.749 1.00 19.05 1590 LYS A N 1
ATOM 1086 C CA . LYS A 1 158 ? -6.252 21.899 -5.982 1.00 19.77 1590 LYS A CA 1
ATOM 1087 C C . LYS A 1 158 ? -4.828 21.360 -5.926 1.00 19.53 1590 LYS A C 1
ATOM 1088 O O . LYS A 1 158 ? -4.295 20.890 -6.941 1.00 21.22 1590 LYS A O 1
ATOM 1094 N N . ALA A 1 159 ? -4.192 21.425 -4.753 1.00 19.14 1591 ALA A N 1
ATOM 1095 C CA . ALA A 1 159 ? -2.862 20.843 -4.611 1.00 17.99 1591 ALA A CA 1
ATOM 1096 C C . ALA A 1 159 ? -2.887 19.342 -4.873 1.00 19.90 1591 ALA A C 1
ATOM 1097 O O . ALA A 1 159 ? -1.998 18.807 -5.548 1.00 21.47 1591 ALA A O 1
ATOM 1099 N N . ARG A 1 160 ? -3.908 18.650 -4.353 1.00 19.79 1592 ARG A N 1
ATOM 1100 C CA . ARG A 1 160 ? -4.009 17.207 -4.557 1.00 19.51 1592 ARG A CA 1
ATOM 1101 C C . ARG A 1 160 ? -4.357 16.877 -6.008 1.00 18.75 1592 ARG A C 1
ATOM 1102 O O . ARG A 1 160 ? -3.839 15.904 -6.562 1.00 20.17 1592 ARG A O 1
ATOM 1110 N N . VAL A 1 161 ? -5.229 17.674 -6.641 1.00 19.40 1593 VAL A N 1
ATOM 1111 C CA . VAL A 1 161 ? -5.519 17.495 -8.068 1.00 18.56 1593 VAL A CA 1
ATOM 1112 C C . VAL A 1 161 ? -4.229 17.479 -8.874 1.00 19.24 1593 VAL A C 1
ATOM 1113 O O . VAL A 1 161 ? -4.013 16.614 -9.731 1.00 19.45 1593 VAL A O 1
ATOM 1117 N N . LYS A 1 162 ? -3.353 18.446 -8.611 1.00 19.76 1594 LYS A N 1
ATOM 1118 C CA . LYS A 1 162 ? -2.110 18.512 -9.360 1.00 19.18 1594 LYS A CA 1
ATOM 1119 C C . LYS A 1 162 ? -1.211 17.327 -9.039 1.00 20.06 1594 LYS A C 1
ATOM 1120 O O . LYS A 1 162 ? -0.623 16.733 -9.947 1.00 20.80 1594 LYS A O 1
ATOM 1126 N N . GLU A 1 163 ? -1.106 16.963 -7.754 1.00 19.61 1595 GLU A N 1
ATOM 1127 C CA . GLU A 1 163 ? -0.238 15.856 -7.355 1.00 19.64 1595 GLU A CA 1
ATOM 1128 C C . GLU A 1 163 ? -0.684 14.556 -8.012 1.00 19.65 1595 GLU A C 1
ATOM 1129 O O . GLU A 1 163 ? 0.137 13.793 -8.542 1.00 20.27 1595 GLU A O 1
ATOM 1135 N N . TYR A 1 164 ? -1.991 14.283 -7.988 1.00 17.31 1596 TYR A N 1
ATOM 1136 C CA . TYR A 1 164 ? -2.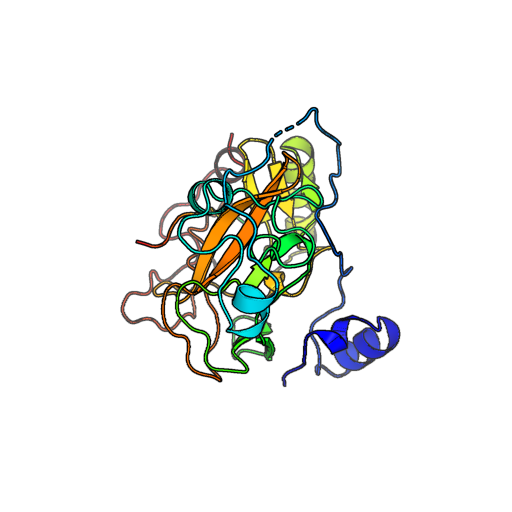469 13.016 -8.530 1.00 18.42 1596 TYR A CA 1
ATOM 1137 C C . TYR A 1 164 ? -2.374 12.984 -10.047 1.00 17.04 1596 TYR A C 1
ATOM 1138 O O . TYR A 1 164 ? -2.153 11.912 -10.629 1.00 18.92 1596 TYR A O 1
ATOM 1147 N N . ALA A 1 165 ? -2.545 14.131 -10.707 1.00 18.16 1597 ALA A N 1
ATOM 1148 C CA . ALA A 1 165 ? -2.340 14.173 -12.151 1.00 18.35 1597 ALA A CA 1
ATOM 1149 C C . ALA A 1 165 ? -0.869 13.964 -12.494 1.00 20.00 1597 ALA A C 1
ATOM 1150 O O . ALA A 1 165 ? -0.541 13.225 -13.430 1.00 20.12 1597 ALA A O 1
ATOM 1152 N N . ARG A 1 166 ? 0.025 14.594 -11.726 1.00 19.76 1598 ARG A N 1
ATOM 1153 C CA . ARG A 1 166 ? 1.460 14.436 -11.942 1.00 21.31 1598 ARG A CA 1
ATOM 1154 C C . ARG A 1 166 ? 1.896 12.990 -11.727 1.00 25.63 1598 ARG A C 1
ATOM 1155 O O . ARG A 1 166 ? 2.762 12.479 -12.451 1.00 25.05 1598 ARG A O 1
ATOM 1163 N N . ASN A 1 167 ? 1.298 12.310 -10.746 1.00 21.13 1599 ASN A N 1
ATOM 1164 C CA . ASN A 1 167 ? 1.614 10.915 -10.469 1.00 23.24 1599 ASN A CA 1
ATOM 1165 C C . ASN A 1 167 ? 0.964 9.948 -11.451 1.00 22.60 1599 ASN A C 1
ATOM 1166 O O . ASN A 1 167 ? 1.240 8.744 -11.382 1.00 23.64 1599 ASN A O 1
ATOM 1171 N N . LYS A 1 168 ? 0.100 10.437 -12.343 1.00 21.08 1600 LYS A N 1
ATOM 1172 C CA . LYS A 1 168 ? -0.572 9.598 -13.337 1.00 19.82 1600 LYS A CA 1
ATOM 1173 C C . LYS A 1 168 ? -1.461 8.545 -12.677 1.00 19.94 1600 LYS A C 1
ATOM 1174 O O . LYS A 1 168 ? -1.567 7.406 -13.133 1.00 21.27 1600 LYS A O 1
ATOM 1180 N N . ASN A 1 169 ? -2.129 8.948 -11.602 1.00 19.02 1601 ASN A N 1
ATOM 1181 C CA . ASN A 1 169 ? -3.056 8.054 -10.923 1.00 18.66 1601 ASN A CA 1
ATOM 1182 C C . ASN A 1 169 ? -4.185 7.651 -11.859 1.00 16.82 1601 ASN A C 1
ATOM 1183 O O . ASN A 1 169 ? -4.672 8.459 -12.654 1.00 19.01 1601 ASN A O 1
ATOM 1188 N N . ILE A 1 170 ? -4.614 6.398 -11.749 1.00 17.71 1602 ILE A N 1
ATOM 1189 C CA . ILE A 1 170 ? -5.774 5.933 -12.498 1.00 18.83 1602 ILE A CA 1
ATOM 1190 C C . ILE A 1 170 ? -7.057 6.125 -11.708 1.00 18.45 1602 ILE A C 1
ATOM 1191 O O . ILE A 1 170 ? -8.042 6.665 -12.214 1.00 20.73 1602 ILE A O 1
ATOM 1196 N N . HIS A 1 171 ? -7.072 5.701 -10.451 1.00 15.52 1603 HIS A N 1
ATOM 1197 C CA . HIS A 1 171 ? -8.278 5.786 -9.641 1.00 15.02 1603 HIS A CA 1
ATOM 1198 C C . HIS A 1 171 ? -8.331 7.110 -8.897 1.00 13.55 1603 HIS A C 1
ATOM 1199 O O . HIS A 1 171 ? -7.304 7.628 -8.445 1.00 16.20 1603 HIS A O 1
ATOM 1206 N N . TYR A 1 172 ? -9.544 7.645 -8.775 1.00 13.26 1604 TYR A N 1
ATOM 1207 C CA . TYR A 1 172 ? -9.801 8.881 -8.051 1.00 13.95 1604 TYR A CA 1
ATOM 1208 C C . TYR A 1 172 ? -10.745 8.633 -6.884 1.00 13.87 1604 TYR A C 1
ATOM 1209 O O . TYR A 1 172 ? -11.659 7.798 -6.960 1.00 14.30 1604 TYR A O 1
ATOM 1218 N N . TYR A 1 173 ? -10.500 9.370 -5.790 1.00 12.87 1605 TYR A N 1
ATOM 1219 C CA . TYR A 1 173 ? -11.143 9.092 -4.510 1.00 13.31 1605 TYR A CA 1
ATOM 1220 C C . TYR A 1 173 ? -11.653 10.365 -3.844 1.00 14.76 1605 TYR A C 1
ATOM 1221 O O . TYR A 1 173 ? -11.813 10.393 -2.617 1.00 16.12 1605 TYR A O 1
ATOM 1230 N N . PHE A 1 174 ? -11.880 11.428 -4.607 1.00 12.41 1606 PHE A N 1
ATOM 1231 C CA . PHE A 1 174 ? -12.438 12.659 -4.064 1.00 13.25 1606 PHE A CA 1
ATOM 1232 C C . PHE A 1 174 ? -13.957 12.546 -3.988 1.00 15.30 1606 PHE A C 1
ATOM 1233 O O . PHE A 1 174 ? -14.611 12.125 -4.956 1.00 15.04 1606 PHE A O 1
ATOM 1241 N N . MET A 1 175 ? -14.524 12.977 -2.855 1.00 13.83 1607 MET A N 1
ATOM 1242 C CA . MET A 1 175 ? -15.974 13.030 -2.705 1.00 13.85 1607 MET A CA 1
ATOM 1243 C C . MET A 1 175 ? -16.376 14.350 -2.065 1.00 15.75 1607 MET A C 1
ATOM 1244 O O . MET A 1 175 ? -15.830 14.725 -1.023 1.00 16.98 1607 MET A O 1
ATOM 1249 N N . ALA A 1 176 ? -17.333 15.047 -2.677 1.00 14.95 1608 ALA A N 1
ATOM 1250 C CA . ALA A 1 176 ? -17.787 16.323 -2.129 1.00 15.94 1608 ALA A CA 1
ATOM 1251 C C . ALA 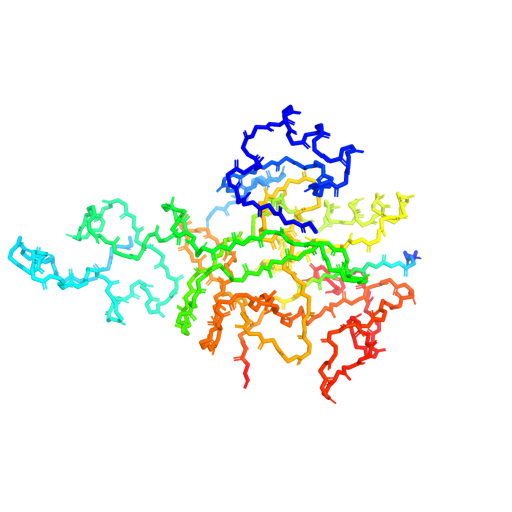A 1 176 ? -18.602 16.088 -0.862 1.00 18.60 1608 ALA A C 1
ATOM 1252 O O . ALA A 1 176 ? -19.599 15.362 -0.879 1.00 19.85 1608 ALA A O 1
ATOM 1254 N N . LEU A 1 177 ? -18.192 16.714 0.242 1.00 16.56 1609 LEU A N 1
ATOM 1255 C CA . LEU A 1 177 ? -18.916 16.597 1.507 1.00 20.18 1609 LEU A CA 1
ATOM 1256 C C . LEU A 1 177 ? -19.760 17.831 1.800 1.00 18.82 1609 LEU A C 1
ATOM 1257 O O . LEU A 1 177 ? -20.954 17.705 2.110 1.00 19.73 1609 LEU A O 1
ATOM 1262 N N . LYS A 1 178 ? -19.139 19.013 1.723 1.00 18.73 1610 LYS A N 1
ATOM 1263 C CA . LYS A 1 178 ? -19.781 20.323 1.762 1.00 22.88 1610 LYS A CA 1
ATOM 1264 C C . LYS A 1 178 ? -19.119 21.171 0.686 1.00 34.58 1610 LYS A C 1
ATOM 1265 O O . LYS A 1 178 ? -18.225 20.709 -0.028 1.00 40.64 1610 LYS A O 1
ATOM 1271 N N . ASN A 1 179 ? -19.544 22.432 0.577 1.00 47.00 1611 ASN A N 1
ATOM 1272 C CA . ASN A 1 179 ? -19.023 23.278 -0.496 1.00 53.20 1611 ASN A CA 1
ATOM 1273 C C . ASN A 1 179 ? -17.514 23.481 -0.387 1.00 40.71 1611 ASN A C 1
ATOM 1274 O O . ASN A 1 179 ? -16.833 23.589 -1.416 1.00 39.27 1611 ASN A O 1
ATOM 1279 N N . ASP A 1 180 ? -16.976 23.529 0.840 1.00 32.10 1612 ASP A N 1
ATOM 1280 C CA . ASP A 1 180 ? -15.547 23.707 1.084 1.00 28.28 1612 ASP A CA 1
ATOM 1281 C C . ASP A 1 180 ? -14.936 22.540 1.860 1.00 29.84 1612 ASP A C 1
ATOM 1282 O O . ASP A 1 180 ? -13.931 22.701 2.556 1.00 26.84 1612 ASP A O 1
ATOM 1287 N N . GLU A 1 181 ? -15.533 21.355 1.756 1.00 23.93 1613 GLU A N 1
ATOM 1288 C CA . GLU A 1 181 ? -14.987 20.148 2.367 1.00 20.31 1613 GLU A CA 1
ATOM 1289 C C . GLU A 1 181 ? -15.070 19.041 1.329 1.00 18.94 1613 GLU A C 1
ATOM 1290 O O . GLU A 1 181 ? -16.170 18.661 0.917 1.00 21.03 1613 GLU A O 1
ATOM 1296 N N . ILE A 1 182 ? -13.915 18.538 0.901 1.00 18.07 1614 ILE A N 1
ATOM 1297 C CA . ILE A 1 182 ? -13.829 17.405 -0.020 1.00 16.71 1614 ILE A CA 1
ATOM 1298 C C . ILE A 1 182 ? -13.125 16.270 0.702 1.00 18.76 1614 ILE A C 1
ATOM 1299 O O . ILE A 1 182 ? -12.004 16.448 1.199 1.00 18.27 1614 ILE A O 1
ATOM 1304 N N . ILE A 1 183 ? -13.776 15.107 0.770 1.00 14.77 1615 ILE A N 1
ATOM 1305 C CA . ILE A 1 183 ? -13.130 13.928 1.338 1.00 15.56 1615 ILE A CA 1
ATOM 1306 C C . ILE A 1 183 ? -12.209 13.343 0.281 1.00 16.03 1615 ILE A C 1
ATOM 1307 O O . ILE A 1 183 ? -12.604 13.172 -0.879 1.00 17.11 1615 ILE A O 1
ATOM 1312 N N . ASP A 1 184 ? -10.969 13.072 0.661 1.00 14.97 1616 ASP A N 1
ATOM 1313 C CA . ASP A 1 184 ? -9.990 12.456 -0.219 1.00 13.75 1616 ASP A CA 1
ATOM 1314 C C . ASP A 1 184 ? -9.553 11.155 0.432 1.00 15.58 1616 ASP A C 1
ATOM 1315 O O . ASP A 1 184 ? -8.851 11.176 1.449 1.00 16.61 1616 ASP A O 1
ATOM 1320 N N . ALA A 1 185 ? -9.965 10.025 -0.147 1.00 14.36 1617 ALA A N 1
ATOM 1321 C CA . ALA A 1 185 ? -9.599 8.717 0.374 1.00 14.86 1617 ALA A CA 1
ATOM 1322 C C . ALA A 1 185 ? -8.440 8.076 -0.384 1.00 16.27 1617 ALA A C 1
ATOM 1323 O O . ALA A 1 185 ? -8.252 6.862 -0.294 1.00 17.60 1617 ALA A O 1
ATOM 1325 N N . THR A 1 186 ? -7.650 8.866 -1.117 1.00 15.82 1618 THR A N 1
ATOM 1326 C CA . THR A 1 186 ? -6.572 8.297 -1.922 1.00 16.13 1618 THR A CA 1
ATOM 1327 C C . THR A 1 186 ? -5.479 7.706 -1.044 1.00 17.14 1618 THR A C 1
ATOM 1328 O O . THR A 1 186 ? -4.987 6.595 -1.296 1.00 19.28 1618 THR A O 1
ATOM 1332 N N . GLN A 1 187 ? -5.061 8.450 -0.023 1.00 16.96 1619 GLN A N 1
ATOM 1333 C CA . GLN A 1 187 ? -3.935 8.055 0.814 1.00 18.07 1619 GLN A CA 1
ATOM 1334 C C . GLN A 1 187 ? -4.363 7.472 2.150 1.00 19.82 1619 GLN A C 1
ATOM 1335 O O . GLN A 1 187 ? -3.689 6.573 2.670 1.00 21.25 1619 GLN A O 1
ATOM 1341 N N . LYS A 1 188 ? -5.460 7.976 2.712 1.00 18.68 1620 LYS A N 1
ATOM 1342 C CA . LYS A 1 188 ? -6.001 7.532 3.987 1.00 17.56 1620 LYS A CA 1
ATOM 1343 C C . LYS A 1 188 ? -7.496 7.319 3.815 1.00 17.02 1620 LYS A C 1
ATOM 1344 O O . LYS A 1 188 ? -8.178 8.149 3.208 1.00 17.12 1620 LYS A O 1
ATOM 1350 N N . GLY A 1 189 ? -8.005 6.233 4.387 1.00 17.87 1621 GLY A N 1
ATOM 1351 C CA . GLY A 1 189 ? -9.424 5.938 4.292 1.00 17.67 1621 GLY A CA 1
ATOM 1352 C C . GLY A 1 189 ? -9.714 4.569 4.874 1.00 17.48 1621 GLY A C 1
ATOM 1353 O O . GLY A 1 189 ? -8.979 4.082 5.727 1.00 18.74 1621 GLY A O 1
ATOM 1354 N N . ASN A 1 190 ? -10.798 3.960 4.415 1.00 15.13 1622 ASN A N 1
ATOM 1355 C CA . ASN A 1 190 ? -11.115 2.599 4.834 1.00 15.98 1622 ASN A CA 1
ATOM 1356 C C . ASN A 1 190 ? -11.576 1.832 3.599 1.00 15.51 1622 ASN A C 1
ATOM 1357 O O . ASN A 1 190 ? -11.444 2.320 2.474 1.00 15.52 1622 ASN A O 1
ATOM 1362 N N . CYS A 1 191 ? -12.160 0.646 3.795 1.00 16.06 1623 CYS A N 1
ATOM 1363 C CA . CYS A 1 191 ? -12.497 -0.170 2.631 1.00 17.23 1623 CYS A CA 1
ATOM 1364 C C . CYS A 1 191 ? -13.643 0.392 1.802 1.00 15.81 1623 CYS A C 1
ATOM 1365 O O . CYS A 1 191 ? -13.900 -0.127 0.704 1.00 15.51 1623 CYS A O 1
ATOM 1368 N N . SER A 1 192 ? -14.319 1.439 2.273 1.00 14.76 1624 SER A N 1
ATOM 1369 C CA . SER A 1 192 ? -15.324 2.101 1.449 1.00 13.02 1624 SER A CA 1
ATOM 1370 C C . SER A 1 192 ? -14.721 2.664 0.174 1.00 15.39 1624 SER A C 1
ATOM 1371 O O . SER A 1 192 ? -15.450 2.905 -0.791 1.00 15.63 1624 SER A O 1
ATOM 1374 N N . ARG A 1 193 ? -13.412 2.926 0.174 1.00 14.55 1625 ARG A N 1
ATOM 1375 C CA . ARG A 1 193 ? -12.789 3.497 -1.011 1.00 13.83 1625 ARG A CA 1
ATOM 1376 C C . ARG A 1 193 ? -12.786 2.526 -2.174 1.00 16.34 1625 ARG A C 1
ATOM 1377 O O . ARG A 1 193 ? -12.441 2.941 -3.282 1.00 16.47 1625 ARG A O 1
ATOM 1385 N N . PHE A 1 194 ? -13.177 1.269 -1.954 1.00 13.77 1626 PHE A N 1
ATOM 1386 C CA . PHE A 1 194 ? -13.228 0.298 -3.038 1.00 14.78 1626 PHE A CA 1
ATOM 1387 C C . PHE A 1 194 ? -14.590 0.194 -3.710 1.00 17.93 1626 PHE A C 1
ATOM 1388 O O . PHE A 1 194 ? -14.726 -0.570 -4.666 1.00 18.31 1626 PHE A O 1
ATOM 1396 N N . MET A 1 195 ? -15.601 0.944 -3.280 1.00 13.70 1627 MET A N 1
ATOM 1397 C CA . MET A 1 195 ? -16.906 0.791 -3.915 1.00 13.74 1627 MET A CA 1
ATOM 1398 C C . MET A 1 195 ? -16.906 1.409 -5.308 1.00 13.32 1627 MET A C 1
ATOM 1399 O O . MET A 1 195 ? -16.650 2.606 -5.472 1.00 15.53 1627 MET A O 1
ATOM 1404 N N . ASN A 1 196 ? -17.229 0.596 -6.298 1.00 13.39 1628 ASN A N 1
ATOM 1405 C CA . ASN A 1 196 ? -17.200 1.041 -7.680 1.00 13.40 1628 ASN A CA 1
ATOM 1406 C C . ASN A 1 196 ? -18.499 1.724 -8.093 1.00 15.04 1628 ASN A C 1
ATOM 1407 O O . ASN A 1 196 ? -19.522 1.669 -7.404 1.00 15.14 1628 ASN A O 1
ATOM 1412 N N . HIS A 1 197 ? -18.431 2.401 -9.234 1.00 13.54 1629 HIS A N 1
ATOM 1413 C CA . HIS A 1 197 ? -19.579 3.093 -9.792 1.00 14.16 1629 HIS A CA 1
ATOM 1414 C C . HIS A 1 197 ? -20.428 2.132 -10.606 1.00 15.12 1629 HIS A C 1
ATOM 1415 O O . HIS A 1 197 ? -19.900 1.289 -11.336 1.00 15.08 1629 HIS A O 1
ATOM 1422 N N . SER A 1 198 ? -21.750 2.301 -10.527 1.00 14.09 1630 SER A N 1
ATOM 1423 C CA . SER A 1 198 ? -22.662 1.691 -11.484 1.00 15.28 1630 SER A CA 1
ATOM 1424 C C . SER A 1 198 ? -23.734 2.683 -11.907 1.00 15.41 1630 SER A C 1
ATOM 1425 O O . SER A 1 198 ? -24.243 3.464 -11.094 1.00 16.80 1630 SER A O 1
ATOM 1428 N N . CYS A 1 199 ? -24.089 2.628 -13.198 1.00 17.15 1631 CYS A N 1
ATOM 1429 C CA . CYS A 1 199 ? -25.204 3.402 -13.722 1.00 17.71 1631 CYS A CA 1
ATOM 1430 C C . CYS A 1 199 ? -26.547 2.851 -1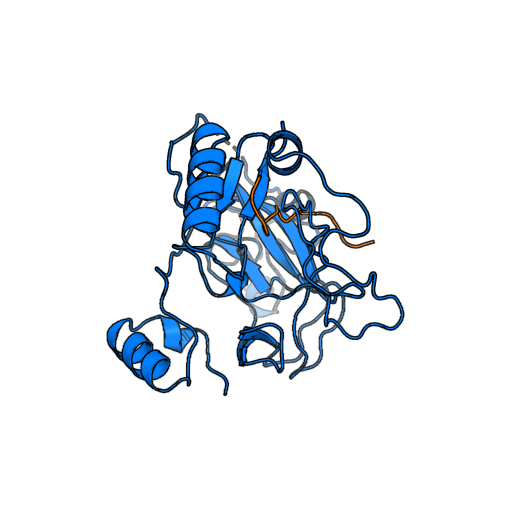3.264 1.00 19.94 1631 CYS A C 1
ATOM 1431 O O . CYS A 1 199 ? -27.557 3.553 -13.391 1.00 24.52 1631 CYS A O 1
ATOM 1434 N N . GLU A 1 200 ? -26.565 1.637 -12.705 1.00 18.88 1632 GLU A N 1
ATOM 1435 C CA . GLU A 1 200 ? -27.769 1.025 -12.135 1.00 20.77 1632 GLU A CA 1
ATOM 1436 C C . GLU A 1 200 ? -27.327 0.425 -10.802 1.00 22.23 1632 GLU A C 1
ATOM 1437 O O . GLU A 1 200 ? -27.096 -0.783 -10.669 1.00 22.80 1632 GLU A O 1
ATOM 1443 N N . PRO A 1 201 ? -27.168 1.266 -9.789 1.00 18.51 1633 PRO A N 1
ATOM 1444 C CA . PRO A 1 201 ? -26.474 0.856 -8.562 1.00 17.43 1633 PRO A CA 1
ATOM 1445 C C . PRO A 1 201 ? -27.392 0.157 -7.567 1.00 18.35 1633 PRO A C 1
ATOM 1446 O O . PRO A 1 201 ? -28.617 0.130 -7.713 1.00 21.35 1633 PRO A O 1
ATOM 1450 N N . ASN A 1 202 ? -26.768 -0.415 -6.540 1.00 17.10 1634 ASN A N 1
ATOM 1451 C CA . ASN A 1 202 ? -27.520 -0.984 -5.428 1.00 16.46 1634 ASN A CA 1
ATOM 1452 C C . ASN A 1 202 ? -27.253 -0.310 -4.088 1.00 19.41 1634 ASN A C 1
ATOM 1453 O O . ASN A 1 202 ? -27.782 -0.774 -3.068 1.00 19.16 1634 ASN A O 1
ATOM 1458 N N . CYS A 1 203 ? -26.459 0.764 -4.061 1.00 15.92 1635 CYS A N 1
ATOM 1459 C CA . CYS A 1 203 ? -26.188 1.540 -2.854 1.00 15.22 1635 CYS A CA 1
ATOM 1460 C C . CYS A 1 203 ? -26.294 3.024 -3.182 1.00 14.19 1635 CYS A C 1
ATOM 1461 O O . CYS A 1 203 ? -26.362 3.427 -4.345 1.00 16.32 1635 CYS A O 1
ATOM 1464 N N . GLU A 1 204 ? -26.306 3.836 -2.126 1.00 14.39 1636 GLU A N 1
ATOM 1465 C CA . GLU A 1 204 ? -26.319 5.288 -2.253 1.00 15.92 1636 GLU A CA 1
ATOM 1466 C C . GLU A 1 204 ? -25.506 5.884 -1.114 1.00 14.48 1636 GLU A C 1
ATOM 1467 O O . GLU A 1 204 ? -25.267 5.240 -0.090 1.00 14.94 1636 GLU A O 1
ATOM 1473 N N . THR A 1 205 ? -25.083 7.126 -1.306 1.00 13.63 1637 THR A N 1
ATOM 1474 C CA . THR A 1 205 ? -24.567 7.928 -0.202 1.00 14.06 1637 THR A CA 1
ATOM 1475 C C . THR A 1 205 ? -25.709 8.466 0.650 1.00 15.50 1637 THR A C 1
ATOM 1476 O O . THR A 1 205 ? -26.776 8.820 0.143 1.00 16.29 1637 THR A O 1
ATOM 1480 N N . GLN A 1 206 ? -25.458 8.574 1.956 1.00 14.97 1638 GLN A N 1
ATOM 1481 C CA . GLN A 1 206 ? -26.293 9.381 2.833 1.00 14.67 1638 GLN A CA 1
ATOM 1482 C C . GLN A 1 206 ? -25.371 10.213 3.706 1.00 14.71 1638 GLN A C 1
ATOM 1483 O O . GLN A 1 206 ? -24.356 9.710 4.198 1.00 15.50 1638 GLN A O 1
ATOM 1489 N N . LYS A 1 207 ? -25.724 11.479 3.900 1.00 16.14 1639 LYS A N 1
ATOM 1490 C CA . LYS A 1 207 ? -24.961 12.391 4.747 1.00 16.60 1639 LYS A CA 1
ATOM 1491 C C . LYS A 1 207 ? -25.568 12.391 6.143 1.00 16.73 1639 LYS A C 1
ATOM 1492 O O . LYS A 1 207 ? -26.755 12.698 6.309 1.00 19.84 1639 LYS A O 1
ATOM 1498 N N . TRP A 1 208 ? -24.756 12.046 7.141 1.00 14.53 1640 TRP A N 1
ATOM 1499 C CA . TRP A 1 208 ? -25.214 11.925 8.518 1.00 15.26 1640 TRP A CA 1
ATOM 1500 C C . TRP A 1 208 ? -24.416 12.846 9.423 1.00 17.19 1640 TRP A C 1
ATOM 1501 O O . TRP A 1 208 ? -23.224 13.081 9.210 1.00 18.77 1640 TRP A O 1
ATOM 1512 N N . THR A 1 209 ? -25.086 13.367 10.447 1.00 16.61 1641 THR A N 1
ATOM 1513 C CA . THR A 1 209 ? -24.435 14.218 11.429 1.00 18.64 1641 THR A CA 1
ATOM 1514 C C . THR A 1 209 ? -24.002 13.370 12.609 1.00 17.24 1641 THR A C 1
ATOM 1515 O O . THR A 1 209 ? -24.817 12.649 13.192 1.00 18.27 1641 THR A O 1
ATOM 1519 N N . VAL A 1 210 ? -22.717 13.450 12.945 1.00 17.38 1642 VAL A N 1
ATOM 1520 C CA . VAL A 1 210 ? -22.145 12.735 14.084 1.00 18.75 1642 VAL A CA 1
ATOM 1521 C C . VAL A 1 210 ? -21.332 13.736 14.892 1.00 25.65 1642 VAL A C 1
ATOM 1522 O O . VAL A 1 210 ? -20.336 14.272 14.394 1.00 26.19 1642 VAL A O 1
ATOM 1526 N N . ASN A 1 211 ? -21.751 13.990 16.132 1.00 24.54 1643 ASN A N 1
ATOM 1527 C CA . ASN A 1 211 ? -21.094 14.995 16.971 1.00 30.00 1643 ASN A CA 1
ATOM 1528 C C . ASN A 1 211 ? -21.023 16.356 16.279 1.00 30.61 1643 ASN A C 1
ATOM 1529 O O . ASN A 1 211 ? -19.987 17.026 16.274 1.00 39.38 1643 ASN A O 1
ATOM 1534 N N . GLY A 1 212 ? -22.150 16.774 15.701 1.00 24.79 1644 GLY A N 1
ATOM 1535 C CA . GLY A 1 212 ? -22.215 18.063 15.038 1.00 25.05 1644 GLY A CA 1
ATOM 1536 C C . GLY A 1 212 ? -21.409 18.186 13.763 1.00 31.07 1644 GLY A C 1
ATOM 1537 O O . GLY A 1 212 ? -21.308 19.291 13.218 1.00 34.20 1644 GLY A O 1
ATOM 1538 N N . GLN A 1 213 ? -20.844 17.092 13.258 1.00 24.31 1645 GLN A N 1
ATOM 1539 C CA . GLN A 1 213 ? -20.008 17.112 12.067 1.00 25.29 1645 GLN A CA 1
ATOM 1540 C C . GLN A 1 213 ? -20.610 16.182 11.028 1.00 19.61 1645 GLN A C 1
ATOM 1541 O O . GLN A 1 213 ? -21.152 15.130 11.367 1.00 21.06 1645 GLN A O 1
ATOM 1547 N N . LEU A 1 214 ? -20.524 16.567 9.758 1.00 20.52 1646 LEU A N 1
ATOM 1548 C CA . LEU A 1 214 ? -21.133 15.784 8.692 1.00 18.89 1646 LEU A CA 1
ATOM 1549 C C . LEU A 1 214 ? -20.191 14.675 8.228 1.00 17.87 1646 LEU A C 1
ATOM 1550 O O . LEU A 1 214 ? -18.983 14.884 8.085 1.00 22.18 1646 LEU A O 1
ATOM 1555 N N . ARG A 1 215 ? -20.756 13.488 7.992 1.00 16.31 1647 ARG A N 1
ATOM 1556 C CA . ARG A 1 215 ? -20.047 12.349 7.414 1.00 16.43 1647 ARG A CA 1
ATOM 1557 C C . ARG A 1 215 ? -20.884 11.777 6.282 1.00 15.48 1647 ARG A C 1
ATOM 1558 O O . ARG A 1 215 ? -22.084 12.044 6.185 1.00 18.72 1647 ARG A O 1
ATOM 1566 N N . VAL A 1 216 ? -20.253 10.976 5.417 1.00 14.30 1648 VAL A N 1
ATOM 1567 C CA . VAL A 1 216 ? -20.965 10.276 4.351 1.00 15.66 1648 VAL A CA 1
ATOM 1568 C C . VAL A 1 216 ? -20.846 8.782 4.588 1.00 15.07 1648 VAL A C 1
ATOM 1569 O O . VAL A 1 216 ? -19.742 8.277 4.818 1.00 16.50 1648 VAL A O 1
ATOM 1573 N N . GLY A 1 217 ? -21.979 8.081 4.529 1.00 13.71 1649 GLY A N 1
ATOM 1574 C CA . GLY A 1 217 ? -21.980 6.633 4.558 1.00 15.24 1649 GLY A CA 1
ATOM 1575 C C . GLY A 1 217 ? -22.638 6.047 3.329 1.00 12.56 1649 GLY A C 1
ATOM 1576 O O . GLY A 1 217 ? -23.440 6.717 2.674 1.00 14.51 1649 GLY A O 1
ATOM 1577 N N . PHE A 1 218 ? -22.313 4.798 3.020 1.00 13.55 1650 PHE A N 1
ATOM 1578 C CA . PHE A 1 218 ? -22.994 4.048 1.979 1.00 13.77 1650 PHE A CA 1
ATOM 1579 C C . PHE A 1 218 ? -24.074 3.181 2.605 1.00 14.63 1650 PHE A C 1
ATOM 1580 O O . PHE A 1 218 ? -23.860 2.578 3.661 1.00 15.67 1650 PHE A O 1
ATOM 1588 N N . PHE A 1 219 ? -25.234 3.135 1.948 1.00 14.89 1651 PHE A N 1
ATOM 1589 C CA . PHE A 1 219 ? -26.392 2.371 2.389 1.00 14.18 1651 PHE A CA 1
ATOM 1590 C C . PHE A 1 219 ? -26.980 1.667 1.179 1.00 15.51 1651 PHE A C 1
ATOM 1591 O O . PHE A 1 219 ? -27.051 2.253 0.093 1.00 16.83 1651 PHE A O 1
ATOM 1599 N N . THR A 1 220 ? -27.407 0.419 1.363 1.00 15.79 1652 THR A N 1
ATOM 1600 C CA . THR A 1 220 ? -28.057 -0.270 0.253 1.00 15.54 1652 THR A CA 1
ATOM 1601 C C . THR A 1 220 ? -29.405 0.377 -0.051 1.00 18.97 1652 THR A C 1
ATOM 1602 O O . THR A 1 220 ? -30.059 0.952 0.827 1.00 19.46 1652 THR A O 1
ATOM 1606 N N . THR A 1 221 ? -29.813 0.288 -1.317 1.00 19.22 1653 THR A N 1
ATOM 1607 C CA . THR A 1 221 ? -31.090 0.824 -1.759 1.00 19.15 1653 THR A CA 1
ATOM 1608 C C . THR A 1 221 ? -32.068 -0.280 -2.102 1.00 24.33 1653 THR A C 1
ATOM 1609 O O . THR A 1 221 ? -33.209 0.007 -2.482 1.00 27.24 1653 THR A O 1
ATOM 1613 N N . LYS A 1 222 ? -31.641 -1.528 -1.972 1.00 21.82 1654 LYS A N 1
ATOM 1614 C CA . LYS A 1 222 ? -32.464 -2.693 -2.252 1.00 25.65 1654 LYS A CA 1
ATOM 1615 C C . LYS A 1 222 ? -31.814 -3.864 -1.536 1.00 27.45 1654 LYS A C 1
ATOM 1616 O O . LYS A 1 222 ? -30.722 -3.743 -0.976 1.00 24.24 1654 LYS A O 1
ATOM 1622 N N . LEU A 1 223 ? -32.500 -5.000 -1.549 1.00 27.13 1655 LEU A N 1
ATOM 1623 C CA . LEU A 1 223 ? -31.899 -6.219 -1.028 1.00 29.37 1655 LEU A CA 1
ATOM 1624 C C . LEU A 1 223 ? -30.749 -6.613 -1.944 1.00 28.28 1655 LEU A C 1
ATOM 1625 O O . LEU A 1 223 ? -30.939 -6.793 -3.151 1.00 33.84 1655 LEU A O 1
ATOM 1630 N N . VAL A 1 224 ? -29.550 -6.729 -1.378 1.00 25.00 1656 VAL A N 1
ATOM 1631 C CA . VAL A 1 224 ? -28.362 -7.117 -2.128 1.00 23.54 1656 VAL A CA 1
ATOM 1632 C C . VAL A 1 224 ? -28.053 -8.575 -1.790 1.00 27.26 1656 VAL A C 1
ATOM 1633 O O . VAL A 1 224 ? -27.666 -8.866 -0.646 1.00 24.65 1656 VAL A O 1
ATOM 1637 N N . PRO A 1 225 ? -28.213 -9.507 -2.727 1.00 27.04 1657 PRO A N 1
ATOM 1638 C CA . PRO A 1 225 ? -27.912 -10.912 -2.423 1.00 29.56 1657 PRO A CA 1
ATOM 1639 C C . PRO A 1 225 ? -26.431 -11.119 -2.135 1.00 27.86 1657 PRO A C 1
ATOM 1640 O O . PRO A 1 225 ? -25.565 -10.437 -2.685 1.00 27.00 1657 PRO A O 1
ATOM 1644 N N . SER A 1 226 ? -26.148 -12.079 -1.252 1.00 26.34 1658 SER A N 1
ATOM 1645 C CA . SER A 1 226 ? -24.776 -12.490 -0.988 1.00 26.44 1658 SER A CA 1
ATOM 1646 C C . SER A 1 226 ? -24.033 -12.744 -2.295 1.00 26.00 1658 SER A C 1
ATOM 1647 O O . SER A 1 226 ? -24.576 -13.335 -3.234 1.00 29.20 1658 SER A O 1
ATOM 1650 N N . GLY A 1 227 ? -22.782 -12.274 -2.357 1.00 24.99 1659 GLY A N 1
ATOM 1651 C CA . GLY A 1 227 ? -21.937 -12.448 -3.520 1.00 23.48 1659 GLY A CA 1
ATOM 1652 C C . GLY A 1 227 ? -22.010 -11.338 -4.549 1.00 23.89 1659 GLY A C 1
ATOM 1653 O O . GLY A 1 227 ? -21.177 -11.315 -5.468 1.00 29.10 1659 GLY A O 1
ATOM 1654 N N . SER A 1 228 ? -22.973 -10.426 -4.431 1.00 23.63 1660 SER A N 1
ATOM 1655 C CA . SER A 1 228 ? -23.145 -9.360 -5.410 1.00 23.83 1660 SER A CA 1
ATOM 1656 C C . SER A 1 228 ? -22.197 -8.204 -5.120 1.00 20.23 1660 SER A C 1
ATOM 1657 O O . SER A 1 228 ? -21.985 -7.829 -3.962 1.00 20.68 1660 SER A O 1
ATOM 1660 N N . GLU A 1 229 ? -21.647 -7.618 -6.184 1.00 19.86 1661 GLU A N 1
ATOM 1661 C CA . GLU A 1 229 ? -20.837 -6.423 -6.008 1.00 17.39 1661 GLU A CA 1
ATOM 1662 C C . GLU A 1 229 ? -21.718 -5.285 -5.507 1.00 17.28 1661 GLU A C 1
ATOM 1663 O O . GLU A 1 229 ? -22.869 -5.135 -5.930 1.00 19.03 1661 GLU A O 1
ATOM 1669 N N . LEU A 1 230 ? -21.177 -4.493 -4.585 1.00 15.69 1662 LEU A N 1
ATOM 1670 C CA . LEU A 1 230 ? -21.850 -3.299 -4.103 1.00 17.12 1662 LEU A CA 1
ATOM 1671 C C . LEU A 1 230 ? -21.373 -2.113 -4.930 1.00 15.89 1662 LEU A C 1
ATOM 1672 O O . LEU A 1 230 ? -20.167 -1.932 -5.118 1.00 17.30 1662 LEU A O 1
ATOM 1677 N N . THR A 1 231 ? -22.318 -1.307 -5.410 1.00 15.30 1663 THR A N 1
ATOM 1678 C CA . THR A 1 231 ? -22.009 -0.195 -6.302 1.00 14.09 1663 THR A CA 1
ATOM 1679 C C . THR A 1 231 ? -22.875 1.000 -5.933 1.00 16.01 1663 THR A C 1
ATOM 1680 O O . THR A 1 231 ? -23.971 0.852 -5.382 1.00 17.01 1663 THR A O 1
ATOM 1684 N N . PHE A 1 232 ? -22.391 2.199 -6.256 1.00 13.51 1664 PHE A N 1
ATOM 1685 C CA . PHE A 1 232 ? -23.240 3.375 -6.164 1.00 12.63 1664 PHE A CA 1
ATOM 1686 C C . PHE A 1 232 ? -23.050 4.221 -7.414 1.00 14.70 1664 PHE A C 1
ATOM 1687 O O . PHE A 1 232 ? -22.101 4.026 -8.173 1.00 13.98 1664 PHE A O 1
ATOM 1695 N N . ASP A 1 233 ? -23.971 5.154 -7.636 1.00 14.47 1665 ASP A N 1
ATOM 1696 C CA . ASP A 1 233 ? -23.877 6.070 -8.773 1.00 15.32 1665 ASP A CA 1
ATOM 1697 C C . ASP A 1 233 ? -23.042 7.266 -8.323 1.00 15.15 1665 ASP A C 1
ATOM 1698 O O . ASP A 1 233 ? -23.496 8.081 -7.508 1.00 16.03 1665 ASP A O 1
ATOM 1703 N N . TYR A 1 234 ? -21.819 7.370 -8.860 1.00 13.12 1666 TYR A N 1
ATOM 1704 C CA . TYR A 1 234 ? -20.904 8.432 -8.450 1.00 13.05 1666 TYR A CA 1
ATOM 1705 C C . TYR A 1 234 ? -21.429 9.819 -8.775 1.00 15.78 1666 TYR A C 1
ATOM 1706 O O . TYR A 1 234 ? -20.992 10.785 -8.147 1.00 15.89 1666 TYR A O 1
ATOM 1715 N N . GLN A 1 235 ? -22.295 9.958 -9.783 1.00 15.06 1667 GLN A N 1
ATOM 1716 C CA . GLN A 1 235 ? -22.647 11.274 -10.310 1.00 15.01 1667 GLN A CA 1
ATOM 1717 C C . GLN A 1 235 ? -21.383 12.102 -10.478 1.00 16.84 1667 GLN A C 1
ATOM 1718 O O . GLN A 1 235 ? -21.284 13.246 -10.031 1.00 17.93 1667 GLN A O 1
ATOM 1724 N N . PHE A 1 236 ? -20.403 11.479 -11.129 1.00 17.11 1668 PHE A N 1
ATOM 1725 C CA . PHE A 1 236 ? -19.037 11.969 -11.153 1.00 15.78 1668 PHE A CA 1
ATOM 1726 C C . PHE A 1 236 ? -18.963 13.290 -11.906 1.00 16.86 1668 PHE A C 1
ATOM 1727 O O . PHE A 1 236 ? -19.542 13.440 -12.988 1.00 18.20 1668 PHE A O 1
ATOM 1735 N N . GLN A 1 237 ? -18.260 14.252 -11.320 1.00 17.97 1669 GLN A N 1
ATOM 1736 C CA . GLN A 1 237 ? -18.023 15.548 -11.941 1.00 17.74 1669 GLN A CA 1
ATOM 1737 C C . GLN A 1 237 ? -16.599 15.493 -12.470 1.00 18.18 1669 GLN A C 1
ATOM 1738 O O . GLN A 1 237 ? -15.641 15.615 -11.704 1.00 18.49 1669 GLN A O 1
ATOM 1744 N N . ARG A 1 238 ? -16.457 15.288 -13.782 1.00 18.40 1670 ARG A N 1
ATOM 1745 C CA . ARG A 1 238 ? -15.152 15.039 -14.382 1.00 18.00 1670 ARG A CA 1
ATOM 1746 C C . ARG A 1 238 ? -14.517 16.366 -14.778 1.00 20.75 1670 ARG A C 1
ATOM 1747 O O . ARG A 1 238 ? -15.082 17.102 -15.595 1.00 20.37 1670 ARG A O 1
ATOM 1755 N N . TYR A 1 239 ? -13.339 16.666 -14.217 1.00 21.02 1671 TYR A N 1
ATOM 1756 C CA . TYR A 1 239 ? -12.548 17.797 -14.702 1.00 20.60 1671 TYR A CA 1
ATOM 1757 C C . TYR A 1 239 ? -11.439 17.370 -15.654 1.00 19.85 1671 TYR A C 1
ATOM 1758 O O . TYR A 1 239 ? -10.891 18.223 -16.362 1.00 21.79 1671 TYR A O 1
ATOM 1767 N N . GLY A 1 240 ? -11.092 16.085 -15.681 1.00 20.00 1672 GLY A N 1
ATOM 1768 C CA . GLY A 1 240 ? -10.027 15.625 -16.560 1.00 20.32 1672 GLY A CA 1
ATOM 1769 C C . GLY A 1 240 ? -10.374 15.784 -18.029 1.00 21.98 1672 GLY A C 1
ATOM 1770 O O . GLY A 1 240 ? -11.538 15.743 -18.426 1.00 25.70 1672 GLY A O 1
ATOM 1771 N N . LYS A 1 241 ? -9.326 15.960 -18.845 1.00 22.06 1673 LYS A N 1
ATOM 1772 C CA . LYS A 1 241 ? -9.502 16.080 -20.291 1.00 25.51 1673 LYS A CA 1
ATOM 1773 C C . LYS A 1 241 ? -10.112 14.825 -20.895 1.00 26.38 1673 LYS A C 1
ATOM 1774 O O . LYS A 1 241 ? -10.846 14.909 -21.888 1.00 32.76 1673 LYS A O 1
ATOM 1780 N N . GLU A 1 242 ? -9.808 13.658 -20.334 1.00 27.30 1674 GLU A N 1
ATOM 1781 C CA . GLU A 1 242 ? -10.261 12.388 -20.874 1.00 40.50 1674 GLU A CA 1
ATOM 1782 C C . GLU A 1 242 ? -11.176 11.708 -19.868 1.00 34.60 1674 GLU A C 1
ATOM 1783 O O . GLU A 1 242 ? -10.944 11.773 -18.659 1.00 34.20 1674 GLU A O 1
ATOM 1789 N N . ALA A 1 243 ? -12.228 11.077 -20.372 1.00 31.37 1675 ALA A N 1
ATOM 1790 C CA . ALA A 1 243 ? -13.199 10.393 -19.536 1.00 33.12 1675 ALA A CA 1
ATOM 1791 C C . ALA A 1 243 ? -12.866 8.912 -19.465 1.00 26.84 1675 ALA A C 1
ATOM 1792 O O . ALA A 1 243 ? -12.474 8.300 -20.463 1.00 31.64 1675 ALA A O 1
ATOM 1794 N N . GLN A 1 244 ? -13.017 8.346 -18.276 1.00 22.83 1676 GLN A N 1
ATOM 1795 C CA . GLN A 1 244 ? -12.866 6.912 -18.092 1.00 22.36 1676 GLN A CA 1
ATOM 1796 C C . GLN A 1 244 ? -14.123 6.208 -18.593 1.00 21.06 1676 GLN A C 1
ATOM 1797 O O . GLN A 1 244 ? -15.243 6.584 -18.234 1.00 19.77 1676 GLN A O 1
ATOM 1803 N N . LYS A 1 245 ? -13.938 5.193 -19.431 1.00 18.95 1677 LYS A N 1
ATOM 1804 C CA . LYS A 1 245 ? -15.066 4.390 -19.878 1.00 16.47 1677 LYS A CA 1
ATOM 1805 C C . LYS A 1 245 ? -15.649 3.620 -18.703 1.00 18.30 1677 LYS A C 1
ATOM 1806 O O . LYS A 1 245 ? -14.924 3.168 -17.809 1.00 18.16 1677 LYS A O 1
ATOM 1812 N N . CYS A 1 246 ? -16.973 3.493 -18.696 1.00 17.34 1678 CYS A N 1
ATOM 1813 C CA . CYS A 1 246 ? -17.671 2.797 -17.622 1.00 16.67 1678 CYS A CA 1
ATOM 1814 C C . CYS A 1 246 ? -17.846 1.329 -17.978 1.00 16.53 1678 CYS A C 1
ATOM 1815 O O . CYS A 1 246 ? -18.344 0.999 -19.062 1.00 19.10 1678 CYS A O 1
ATOM 1818 N N . PHE A 1 247 ? -17.440 0.449 -17.061 1.00 16.18 1679 PHE A N 1
ATOM 1819 C CA . PHE A 1 247 ? -17.568 -0.989 -17.233 1.00 18.22 1679 PHE A CA 1
ATOM 1820 C C . PHE A 1 247 ? -18.618 -1.593 -16.304 1.00 18.43 1679 PHE A C 1
ATOM 1821 O O . PHE A 1 247 ? -18.533 -2.771 -15.945 1.00 21.02 1679 PHE A O 1
ATOM 1829 N N . CYS A 1 248 ? -19.638 -0.813 -15.937 1.00 16.63 1680 CYS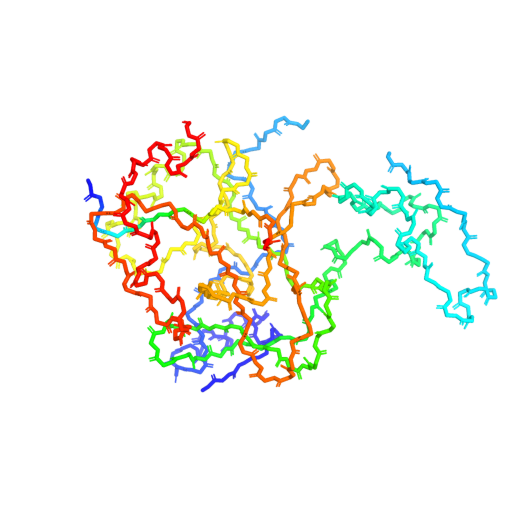 A N 1
ATOM 1830 C CA . CYS A 1 248 ? -20.630 -1.323 -14.992 1.00 17.97 1680 CYS A CA 1
ATOM 1831 C C . CYS A 1 248 ? -21.483 -2.434 -15.597 1.00 20.06 1680 CYS A C 1
ATOM 1832 O O . CYS A 1 248 ? -22.006 -3.277 -14.861 1.00 21.22 1680 CYS A O 1
ATOM 1835 N N . GLY A 1 249 ? -21.630 -2.458 -16.920 1.00 19.55 1681 GLY A N 1
ATOM 1836 C CA . GLY A 1 249 ? -22.373 -3.514 -17.593 1.00 23.00 1681 GLY A CA 1
ATOM 1837 C C . GLY A 1 249 ? -23.874 -3.352 -17.596 1.00 24.25 1681 GLY A C 1
ATOM 1838 O O . GLY A 1 249 ? -24.576 -4.249 -18.083 1.00 27.54 1681 GLY A O 1
ATOM 1839 N N . SER A 1 250 ? -24.393 -2.241 -17.083 1.00 24.34 1682 SER A N 1
ATOM 1840 C CA . SER A 1 250 ? -25.830 -2.026 -17.029 1.00 25.64 1682 SER A CA 1
ATOM 1841 C C . SER A 1 250 ? -26.389 -1.794 -18.424 1.00 26.79 1682 SER A C 1
ATOM 1842 O O . SER A 1 250 ? -25.714 -1.262 -19.307 1.00 26.66 1682 SER A O 1
ATOM 1845 N N . ALA A 1 251 ? -27.650 -2.192 -18.609 1.00 33.23 1683 ALA A N 1
ATOM 1846 C CA . ALA A 1 251 ? -28.324 -1.945 -19.877 1.00 34.91 1683 ALA A CA 1
ATOM 1847 C C . ALA A 1 251 ? -28.497 -0.460 -20.148 1.00 33.07 1683 ALA A C 1
ATOM 1848 O O . ALA A 1 251 ? -28.606 -0.061 -21.313 1.00 34.43 1683 ALA A O 1
ATOM 1850 N N . ASN A 1 252 ? -28.507 0.368 -19.104 1.00 30.09 1684 ASN A N 1
ATOM 1851 C CA . ASN A 1 252 ? -28.658 1.810 -19.240 1.00 31.98 1684 ASN A CA 1
ATOM 1852 C C . ASN A 1 252 ? -27.350 2.554 -18.977 1.00 24.72 1684 ASN A C 1
ATOM 1853 O O . ASN A 1 252 ? -27.363 3.717 -18.573 1.00 30.07 1684 ASN A O 1
ATOM 1858 N N . CYS A 1 253 ? -26.220 1.905 -19.244 1.00 23.95 1685 CYS A N 1
ATOM 1859 C CA . CYS A 1 253 ? -24.922 2.507 -18.956 1.00 19.42 1685 CYS A CA 1
ATOM 1860 C C . CYS A 1 253 ? -24.716 3.798 -19.742 1.00 22.73 1685 CYS A C 1
ATOM 1861 O O . CYS A 1 253 ? -25.008 3.869 -20.939 1.00 23.76 1685 CYS A O 1
ATOM 1864 N N . ARG A 1 254 ? -24.194 4.820 -19.066 1.00 20.69 1686 ARG A N 1
ATOM 1865 C CA . ARG A 1 254 ? -23.880 6.109 -19.674 1.00 22.84 1686 ARG A CA 1
ATOM 1866 C C . ARG A 1 254 ? -22.577 6.103 -20.456 1.00 24.30 1686 ARG A C 1
ATOM 1867 O O . ARG A 1 254 ? -22.223 7.135 -21.040 1.00 26.56 1686 ARG A O 1
ATOM 1875 N N . GLY A 1 255 ? -21.839 4.999 -20.446 1.00 21.50 1687 GLY A N 1
ATOM 1876 C CA . GLY A 1 255 ? -20.641 4.891 -21.265 1.00 20.38 1687 GLY A CA 1
ATOM 1877 C C . GLY A 1 255 ? -19.367 5.403 -20.618 1.00 18.28 1687 GLY A C 1
ATOM 1878 O O . GLY A 1 255 ? -18.287 4.848 -20.844 1.00 20.65 1687 GLY A O 1
ATOM 1879 N N . TYR A 1 256 ? -19.476 6.453 -19.804 1.00 21.35 1688 TYR A N 1
ATOM 1880 C CA . TYR A 1 256 ? -18.302 7.096 -19.232 1.00 19.09 1688 TYR A CA 1
ATOM 1881 C C . TYR A 1 256 ? -18.608 7.584 -17.828 1.00 21.68 1688 TYR A C 1
ATOM 1882 O O . TYR A 1 256 ? -19.707 8.077 -17.562 1.00 24.28 1688 TYR A O 1
ATOM 1891 N N . LEU A 1 257 ? -17.624 7.460 -16.946 1.00 19.41 1689 LEU A N 1
ATOM 1892 C CA . LEU A 1 257 ? -17.709 8.077 -15.630 1.00 19.09 1689 LEU A CA 1
ATOM 1893 C C . LEU A 1 257 ? -17.650 9.593 -15.800 1.00 20.43 1689 LEU A C 1
ATOM 1894 O O . LEU A 1 257 ? -16.656 10.141 -16.287 1.00 23.50 1689 LEU A O 1
ATOM 1899 N N . GLY A 1 258 ? -18.705 10.270 -15.395 1.00 25.12 1690 GLY A N 1
ATOM 1900 C CA . GLY A 1 258 ? -18.805 11.695 -15.597 1.00 19.99 1690 GLY A CA 1
ATOM 1901 C C . GLY A 1 258 ? -19.814 12.077 -16.641 1.00 23.63 1690 GLY A C 1
ATOM 1902 O O . GLY A 1 258 ? -20.176 13.256 -16.726 1.00 26.60 1690 GLY A O 1
ATOM 1903 N N . GLY A 1 259 ? -20.277 11.119 -17.440 1.00 24.92 1691 GLY A N 1
ATOM 1904 C CA . GLY A 1 259 ? -21.244 11.434 -18.472 1.00 28.31 1691 GLY A CA 1
ATOM 1905 C C . GLY A 1 259 ? -20.620 12.202 -19.626 1.00 35.56 1691 GLY A C 1
ATOM 1906 O O . GLY A 1 259 ? -19.438 12.056 -19.946 1.00 29.69 1691 GLY A O 1
ATOM 1907 N N . GLU A 1 260 ? -21.439 13.056 -20.239 1.00 35.05 1692 GLU A N 1
ATOM 1908 C CA . GLU A 1 260 ? -21.056 13.723 -21.476 1.00 43.42 1692 GLU A CA 1
ATOM 1909 C C . GLU A 1 260 ? -20.188 14.954 -21.238 1.00 44.49 1692 GLU A C 1
ATOM 1910 O O . GLU A 1 260 ? -19.336 15.278 -22.074 1.00 45.87 1692 GLU A O 1
ATOM 1916 N N . ASN A 1 261 ? -20.365 15.634 -20.112 1.00 39.50 1693 ASN A N 1
ATOM 1917 C CA . ASN A 1 261 ? -19.804 16.963 -19.918 1.00 42.95 1693 ASN A CA 1
ATOM 1918 C C . ASN A 1 261 ? -18.535 16.916 -19.078 1.00 34.44 1693 ASN A C 1
ATOM 1919 O O . ASN A 1 261 ? -18.438 16.157 -18.109 1.00 35.87 1693 ASN A O 1
ATOM 1924 N N . ARG A 1 262 ? -17.561 17.731 -19.470 1.00 29.64 1694 ARG A N 1
ATOM 1925 C CA . ARG A 1 262 ? -16.417 18.047 -18.631 1.00 25.31 1694 ARG A CA 1
ATOM 1926 C C . ARG A 1 262 ? -16.708 19.345 -17.893 1.00 28.79 1694 ARG A C 1
ATOM 1927 O O . ARG A 1 262 ? -17.260 20.288 -18.470 1.00 33.37 1694 ARG A O 1
ATOM 1935 N N . VAL A 1 263 ? -16.352 19.386 -16.614 1.00 25.87 1695 VAL A N 1
ATOM 1936 C CA . VAL A 1 263 ? -16.528 20.573 -15.794 1.00 24.48 1695 VAL A CA 1
ATOM 1937 C C . VAL A 1 263 ? -15.160 21.132 -15.417 1.00 27.30 1695 VAL A C 1
ATOM 1938 O O . VAL A 1 263 ? -14.129 20.482 -15.581 1.00 26.63 1695 VAL A O 1
ATOM 1942 N N . SER A 1 264 ? -15.156 22.363 -14.920 1.00 27.84 1696 SER A N 1
ATOM 1943 C CA . SER A 1 264 ? -13.905 22.929 -14.449 1.00 27.02 1696 SER A CA 1
ATOM 1944 C C . SER A 1 264 ? -13.511 22.315 -13.111 1.00 26.82 1696 SER A C 1
ATOM 1945 O O . SER A 1 264 ? -14.334 21.741 -12.386 1.00 26.75 1696 SER A O 1
ATOM 1948 N N . ILE A 1 265 ? -12.220 22.429 -12.795 1.00 29.93 1697 ILE A N 1
ATOM 1949 C CA . ILE A 1 265 ? -11.742 21.997 -11.485 1.00 26.24 1697 ILE A CA 1
ATOM 1950 C C . ILE A 1 265 ? -12.499 22.722 -10.381 1.00 31.54 1697 ILE A C 1
ATOM 1951 O O . ILE A 1 265 ? -12.898 22.113 -9.380 1.00 27.49 1697 ILE A O 1
ATOM 1956 N N . ARG A 1 266 ? -12.725 24.028 -10.560 1.00 30.61 1698 ARG A N 1
ATOM 1957 C CA . ARG A 1 266 ? -13.460 24.814 -9.571 1.00 33.44 1698 ARG A CA 1
ATOM 1958 C C . ARG A 1 266 ? -14.877 24.282 -9.377 1.00 33.11 1698 ARG A C 1
ATOM 1959 O O . ARG A 1 266 ? -15.346 24.131 -8.243 1.00 34.34 1698 ARG A O 1
ATOM 1967 N N . ALA A 1 267 ? -15.580 23.995 -10.477 1.00 30.21 1699 ALA A N 1
ATOM 1968 C CA . ALA A 1 267 ? -16.942 23.479 -10.357 1.00 27.34 1699 ALA A CA 1
ATOM 1969 C C . ALA A 1 267 ? -16.958 22.108 -9.688 1.00 26.89 1699 ALA A C 1
ATOM 1970 O O . ALA A 1 267 ? -17.787 21.849 -8.804 1.00 28.15 1699 ALA A O 1
ATOM 1972 N N . ALA A 1 268 ? -16.047 21.216 -10.088 1.00 24.21 1700 ALA A N 1
ATOM 1973 C CA . ALA A 1 268 ? -16.016 19.884 -9.491 1.00 23.93 1700 ALA A CA 1
ATOM 1974 C C . ALA A 1 268 ? -15.772 19.949 -7.991 1.00 28.85 1700 ALA A C 1
ATOM 1975 O O . ALA A 1 268 ? -16.308 19.126 -7.240 1.00 27.49 1700 ALA A O 1
ATOM 1977 N N . GLY A 1 269 ? -14.976 20.916 -7.541 1.00 30.08 1701 GLY A N 1
ATOM 1978 C CA . GLY A 1 269 ? -14.681 21.090 -6.135 1.00 31.76 1701 GLY A CA 1
ATOM 1979 C C . GLY A 1 269 ? -15.724 21.837 -5.340 1.00 38.07 1701 GLY A C 1
ATOM 1980 O O . GLY A 1 269 ? -15.515 22.084 -4.150 1.00 36.95 1701 GLY A O 1
ATOM 1981 N N . GLY A 1 270 ? -16.836 22.217 -5.963 1.00 33.16 1702 GLY A N 1
ATOM 1982 C CA . GLY A 1 270 ? -17.935 22.837 -5.248 1.00 35.42 1702 GLY A CA 1
ATOM 1983 C C . GLY A 1 270 ? -17.883 24.341 -5.153 1.00 46.03 1702 GLY A C 1
ATOM 1984 O O . GLY A 1 270 ? -18.512 24.906 -4.251 1.00 47.97 1702 GLY A O 1
ATOM 1985 N N . LYS A 1 271 ? -17.158 25.002 -6.055 1.00 52.40 1703 LYS A N 1
ATOM 1986 C CA . LYS A 1 271 ? -16.995 26.459 -6.077 1.00 57.32 1703 LYS A CA 1
ATOM 1987 C C . LYS A 1 271 ? -16.107 26.967 -4.945 1.00 59.59 1703 LYS A C 1
ATOM 1988 O O . LYS A 1 271 ? -14.957 27.347 -5.174 1.00 60.68 1703 LYS A O 1
ATOM 1994 N N . ALA B 2 1 ? -4.294 21.273 -17.026 1.00 63.78 29 ALA B N 1
ATOM 1995 C CA . ALA B 2 1 ? -5.457 20.494 -17.433 1.00 59.15 29 ALA B CA 1
ATOM 1996 C C . ALA B 2 1 ? -5.173 18.998 -17.339 1.00 55.06 29 ALA B C 1
ATOM 1997 O O . ALA B 2 1 ? -4.663 18.394 -18.283 1.00 59.39 29 ALA B O 1
ATOM 1999 N N . PRO B 2 2 ? -5.501 18.415 -16.187 1.00 42.24 30 PRO B N 1
ATOM 2000 C CA . PRO B 2 2 ? -5.252 16.984 -15.969 1.00 38.60 30 PRO B CA 1
ATOM 2001 C C . PRO B 2 2 ? -5.902 16.114 -17.036 1.00 37.83 30 PRO B C 1
ATOM 2002 O O . PRO B 2 2 ? -6.958 16.446 -17.577 1.00 34.14 30 PRO B O 1
ATOM 2006 N N . SER B 2 3 ? -5.260 14.974 -17.319 1.00 31.69 31 SER B N 1
ATOM 2007 C CA . SER B 2 3 ? -5.821 14.016 -18.265 1.00 42.32 31 SER B CA 1
ATOM 2008 C C . SER B 2 3 ? -7.062 13.347 -17.693 1.00 39.19 31 SER B C 1
ATOM 2009 O O . SER B 2 3 ? -8.094 13.243 -18.366 1.00 45.93 31 SER B O 1
ATOM 2012 N N . THR B 2 4 ? -6.978 12.880 -16.453 1.00 25.36 32 THR B N 1
ATOM 2013 C CA . THR B 2 4 ? -8.087 12.200 -15.810 1.00 27.14 32 THR B CA 1
ATOM 2014 C C . THR B 2 4 ? -8.265 12.802 -14.426 1.00 30.37 32 THR B C 1
ATOM 2015 O O . THR B 2 4 ? -7.321 13.339 -13.840 1.00 39.21 32 THR B O 1
ATOM 2019 N N . GLY B 2 5 ? -9.482 12.753 -13.932 1.00 20.26 33 GLY B N 1
ATOM 2020 C CA . GLY B 2 5 ? -9.770 13.166 -12.573 1.00 17.46 33 GLY B CA 1
ATOM 2021 C C . GLY B 2 5 ? -11.154 13.770 -12.457 1.00 18.38 33 GLY B C 1
ATOM 2022 O O . GLY B 2 5 ? -11.742 14.275 -13.402 1.00 19.22 33 GLY B O 1
ATOM 2023 N N . GLY B 2 6 ? -11.699 13.711 -11.252 1.00 16.42 34 GLY B N 1
ATOM 2024 C CA . GLY B 2 6 ? -12.995 14.311 -10.997 1.00 16.96 34 GLY B CA 1
ATOM 2025 C C . GLY B 2 6 ? -13.396 14.046 -9.565 1.00 18.19 34 GLY B C 1
ATOM 2026 O O . GLY B 2 6 ? -12.625 13.489 -8.777 1.00 17.48 34 GLY B O 1
ATOM 2027 N N . VAL B 2 7 ? -14.621 14.459 -9.235 1.00 16.68 35 VAL B N 1
ATOM 2028 C CA . VAL B 2 7 ? -15.127 14.439 -7.864 1.00 16.19 35 VAL B CA 1
ATOM 2029 C C . VAL B 2 7 ? -16.467 13.713 -7.832 1.00 15.70 35 VAL B C 1
ATOM 2030 O O . VAL B 2 7 ? -17.351 14.000 -8.651 1.00 17.83 35 VAL B O 1
ATOM 2034 N N . ILE B 2 8 ? -16.606 12.763 -6.900 1.00 14.86 36 ILE B N 1
ATOM 2035 C CA . ILE B 2 8 ? -17.874 12.081 -6.672 1.00 14.41 36 ILE B CA 1
ATOM 2036 C C . ILE B 2 8 ? -18.843 13.036 -5.992 1.00 15.62 36 ILE B C 1
ATOM 2037 O O . ILE B 2 8 ? -18.470 13.750 -5.051 1.00 16.74 36 ILE B O 1
ATOM 2042 N N . LYS B 2 9 ? -20.099 13.048 -6.449 1.00 15.41 37 LYS B N 1
ATOM 2043 C CA . LYS B 2 9 ? -21.117 13.921 -5.870 1.00 16.93 37 LYS B CA 1
ATOM 2044 C C . LYS B 2 9 ? -22.172 13.096 -5.148 1.00 15.16 37 LYS B C 1
ATOM 2045 O O . LYS B 2 9 ? -22.977 12.421 -5.806 1.00 18.04 37 LYS B O 1
ATOM 2051 N N . PRO B 2 10 ? -22.205 13.110 -3.818 1.00 15.17 38 PRO B N 1
ATOM 2052 C CA . PRO B 2 10 ? -23.273 12.412 -3.095 1.00 15.87 38 PRO B CA 1
ATOM 2053 C C . PRO B 2 10 ? -24.647 12.891 -3.529 1.00 17.45 38 PRO B C 1
ATOM 2054 O O . PRO B 2 10 ? -24.869 14.082 -3.772 1.00 18.62 38 PRO B O 1
ATOM 2058 N N . HIS B 2 11 ? -25.570 11.941 -3.642 1.00 16.69 39 HIS B N 1
ATOM 2059 C CA . HIS B 2 11 ? -26.966 12.267 -3.875 1.00 16.94 39 HIS B CA 1
ATOM 2060 C C . HIS B 2 11 ? -27.799 11.081 -3.416 1.00 17.34 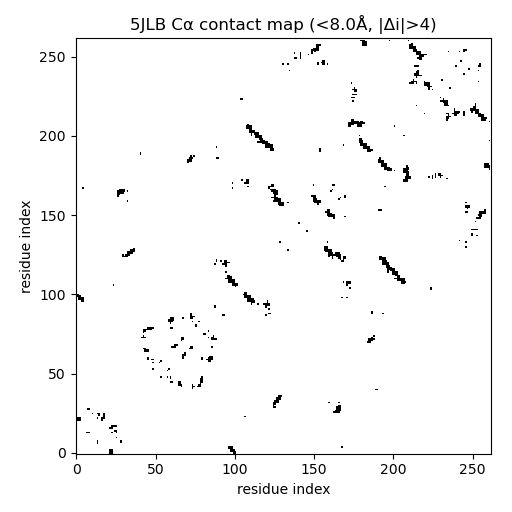39 HIS B C 1
ATOM 2061 O O . HIS B 2 11 ? -27.306 9.951 -3.305 1.00 17.43 39 HIS B O 1
ATOM 2068 N N . ARG B 2 12 ? -29.073 11.345 -3.156 1.00 18.83 40 ARG B N 1
ATOM 2069 C CA . ARG B 2 12 ? -29.994 10.279 -2.786 1.00 17.48 40 ARG B CA 1
ATOM 2070 C C . ARG B 2 12 ? -30.467 9.536 -4.029 1.00 19.61 40 ARG B C 1
ATOM 2071 O O . ARG B 2 12 ? -30.921 10.149 -5.003 1.00 21.55 40 ARG B O 1
ATOM 2079 N N . TYR B 2 13 ? -30.361 8.210 -3.998 1.00 18.86 41 TYR B N 1
ATOM 2080 C CA . TYR B 2 13 ? -30.792 7.404 -5.133 1.00 23.75 41 TYR B CA 1
ATOM 2081 C C . TYR B 2 13 ? -32.271 7.631 -5.427 1.00 23.21 41 TYR B C 1
ATOM 2082 O O . TYR B 2 13 ? -33.109 7.626 -4.523 1.00 27.30 41 TYR B O 1
ATOM 2091 N N . ARG B 2 14 ? -32.595 7.825 -6.701 1.00 26.58 42 ARG B N 1
ATOM 2092 C CA . ARG B 2 14 ? -33.993 7.992 -7.070 1.00 37.89 42 ARG B CA 1
ATOM 2093 C C . ARG B 2 14 ? -34.426 6.989 -8.130 1.00 51.65 42 ARG B C 1
ATOM 2094 O O . ARG B 2 14 ? -35.613 6.861 -8.425 1.00 56.85 42 ARG B O 1
#

Organism: Homo sapiens (NCBI:txid9606)

InterPro domains:
  IPR001202 WW domain [PF00397] (2391-2420)
  IPR001202 WW domain [PS01159] (2395-2420)
  IPR001202 WW domain [PS50020] (2389-2422)
  IPR001202 WW domain [SM00456] (2390-2422)
  IPR001202 WW domain [cd00201] (2392-2422)
  IPR001214 SET domain [PF00856] (1561-1667)
  IPR001214 SET domain [PS50280] (1550-1667)
  IPR001214 SET domain [SM00317] (1550-1673)
  IPR003616 Post-SET domain [PS50868] (1674-1690)
  IPR003616 Post-SET domain [SM00508] (1674-1690)
  IPR006560 AWS domain [PF17907] (1513-1547)
  IPR006560 AWS domain [PS51215] (1494-1548)
  IPR006560 AWS domain [SM00570] (1494-1549)
  IPR013257 Set2 Rpb1 interacting domain [PF08236] (2475-2556)
  IPR035441 TFIIS/LEDGF domain superfamily [G3DSA:1.20.930.10] (1742-1838)
  IPR036020 WW domain superfamily [SSF51045] (2388-2422)
  IPR038190 Set2 Rpb1 interacting domain superfamily [G3DSA:1.10.1740.100] (2454-2564)
  IPR042294 Histone-lysine N-methyltransferase SETD2, animal [PTHR46711] (10-2564)
  IPR044437 SETD2/Set2, SET domain [cd19172] (1549-1690)
  IPR046341 SET domain superfamily [G3DSA:2.170.270.10] (1435-1711)

Foldseek 3Di:
DKFFQVCLPDVVSQCVCCVVVNHPHDFAEDLAAAEPDDDDFDEWDWAADDPVCVVVPPAACPPPTPQVVVQEADDCPHNNHPRHPRCCSVVVVAAGWMWAQDDPPGIFIFHQAWDAAFAWHYWWYAYWAFLVRLVVVVVVCVVVVPDDFRWDAFDLGIIGGPPRYGGRVSRAAADPDFQWEWDWHHYPGDITITITGHHTGHRPGTHHYHRCQAAQDPDWAADPNPDPPDQGTNNHDDHDHSSVNSND/DDPDDDDDDDDDDD

Secondary structure (DSSP, 8-state):
-EEEGGGGG-HHHHHHHHHTTSSPPP-EE-SS-EESS--------PPPPPHHHHHHTPPTT-TT-HHHHTTB---TT-TTGGG-S--TTTTT----EEEEE-SSS-EEEEESS-B-TT-EEEE---EEE-HHHHHHHHHHHHHTT-S---EEEEETTEEEE-SSEE-GGGGPEE-SS-SEEEEEEEETTEEEEEEEESS-B-TTPEEEE----EE-SSSPPBP----TT--SBTT-S----HHHHTT-/--SS-EEB------